Protein AF-A0A5Q4G5C0-F1 (afdb_monomer_lite)

Structure (mmCIF, N/CA/C/O backbone):
data_AF-A0A5Q4G5C0-F1
#
_entry.id   AF-A0A5Q4G5C0-F1
#
loop_
_atom_site.group_PDB
_atom_site.id
_atom_site.type_symbol
_atom_site.label_atom_id
_atom_site.label_alt_id
_atom_site.label_comp_id
_atom_site.label_asym_id
_atom_site.label_entity_id
_atom_site.label_seq_id
_atom_site.pdbx_PDB_ins_code
_atom_site.Cartn_x
_atom_site.Cartn_y
_atom_site.Cartn_z
_atom_site.occupancy
_atom_site.B_iso_or_equiv
_atom_site.auth_seq_id
_atom_site.auth_comp_id
_atom_site.auth_asym_id
_atom_site.auth_atom_id
_atom_site.pdbx_PDB_model_num
ATOM 1 N N . MET A 1 1 ? 95.671 -9.418 -46.586 1.00 40.66 1 MET A N 1
ATOM 2 C CA . MET A 1 1 ? 95.033 -8.588 -45.544 1.00 40.66 1 MET A CA 1
ATOM 3 C C . MET A 1 1 ? 93.671 -8.167 -46.072 1.00 40.66 1 MET A C 1
ATOM 5 O O . MET A 1 1 ? 93.611 -7.386 -47.007 1.00 40.66 1 MET A O 1
ATOM 9 N N . THR A 1 2 ? 92.660 -9.001 -45.810 1.00 36.09 2 THR A N 1
ATOM 10 C CA . THR A 1 2 ? 91.589 -8.744 -44.815 1.00 36.09 2 THR A CA 1
ATOM 11 C C . THR A 1 2 ? 90.728 -7.546 -45.226 1.00 36.09 2 THR A C 1
ATOM 13 O O . THR A 1 2 ? 91.140 -6.408 -45.058 1.00 36.09 2 THR A O 1
ATOM 16 N N . THR A 1 3 ? 89.674 -7.788 -46.019 1.00 38.28 3 THR A N 1
ATOM 17 C CA . THR A 1 3 ? 88.279 -8.081 -45.588 1.00 38.28 3 THR A CA 1
ATOM 18 C C . THR A 1 3 ? 87.533 -6.824 -45.144 1.00 38.28 3 THR A C 1
ATOM 20 O O . THR A 1 3 ? 87.987 -6.132 -44.244 1.00 38.28 3 THR A O 1
ATOM 23 N N . HIS A 1 4 ? 86.422 -6.489 -45.807 1.00 35.09 4 HIS A N 1
ATOM 24 C CA . HIS A 1 4 ? 85.035 -6.502 -45.283 1.00 35.09 4 HIS A CA 1
ATOM 25 C C . HIS A 1 4 ? 84.446 -5.095 -45.552 1.00 35.09 4 HIS A C 1
ATOM 27 O O . HIS A 1 4 ? 85.211 -4.145 -45.620 1.00 35.09 4 HIS A O 1
ATOM 33 N N . THR A 1 5 ? 83.159 -4.797 -45.726 1.00 36.56 5 THR A N 1
ATOM 34 C CA . THR A 1 5 ? 81.889 -5.522 -45.871 1.00 36.56 5 THR A CA 1
ATOM 35 C C . THR A 1 5 ? 80.842 -4.462 -46.258 1.00 36.56 5 THR A C 1
ATOM 37 O O . THR A 1 5 ? 81.020 -3.277 -45.986 1.00 36.56 5 THR A O 1
ATOM 40 N N . ARG A 1 6 ? 79.759 -4.899 -46.912 1.00 45.22 6 ARG A N 1
ATOM 41 C CA . ARG A 1 6 ? 78.506 -4.159 -47.163 1.00 45.22 6 ARG A CA 1
ATOM 42 C C . ARG A 1 6 ? 78.005 -3.362 -45.945 1.00 45.22 6 ARG A C 1
ATOM 44 O O . ARG A 1 6 ? 78.140 -3.847 -44.831 1.00 45.22 6 ARG A O 1
ATOM 51 N N . ALA A 1 7 ? 77.197 -2.326 -46.182 1.00 43.34 7 ALA A N 1
ATOM 52 C CA . ALA A 1 7 ? 75.817 -2.304 -45.671 1.00 43.34 7 ALA A CA 1
ATOM 53 C C . ALA A 1 7 ? 74.962 -1.204 -46.341 1.00 43.34 7 ALA A C 1
ATOM 55 O O . ALA A 1 7 ? 75.502 -0.179 -46.756 1.00 43.34 7 ALA A O 1
ATOM 56 N N . PRO A 1 8 ? 73.645 -1.437 -46.490 1.00 46.50 8 PRO A N 1
ATOM 57 C CA . PRO A 1 8 ? 72.734 -0.635 -47.299 1.00 46.50 8 PRO A CA 1
ATOM 58 C C . PRO A 1 8 ? 72.141 0.554 -46.529 1.00 46.50 8 PRO A C 1
ATOM 60 O O . PRO A 1 8 ? 72.081 0.565 -45.302 1.00 46.50 8 PRO A O 1
ATOM 63 N N . ARG A 1 9 ? 71.656 1.549 -47.280 1.00 44.53 9 ARG A N 1
AT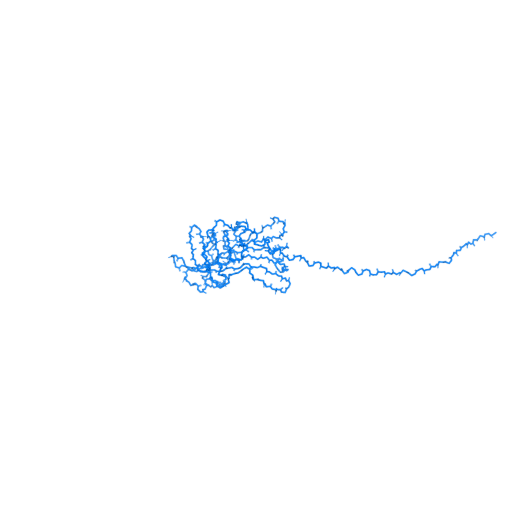OM 64 C CA . ARG A 1 9 ? 70.885 2.687 -46.765 1.00 44.53 9 ARG A CA 1
ATOM 65 C C . ARG A 1 9 ? 69.501 2.219 -46.311 1.00 44.53 9 ARG A C 1
ATOM 67 O O . ARG A 1 9 ? 68.663 1.873 -47.139 1.00 44.53 9 ARG A O 1
ATOM 74 N N . THR A 1 10 ? 69.274 2.231 -45.003 1.00 43.91 10 THR A N 1
ATOM 75 C CA . THR A 1 10 ? 67.962 2.048 -44.379 1.00 43.91 10 THR A CA 1
ATOM 76 C C . THR A 1 10 ? 67.077 3.256 -44.691 1.00 43.91 10 THR A C 1
ATOM 78 O O . THR A 1 10 ? 67.402 4.382 -44.319 1.00 43.91 10 THR A O 1
ATOM 81 N N . ILE A 1 11 ? 65.962 3.026 -45.385 1.00 47.84 11 ILE A N 1
ATOM 82 C CA . ILE A 1 11 ? 64.861 3.984 -45.513 1.00 47.84 11 ILE A CA 1
ATOM 83 C C . ILE A 1 11 ? 64.067 3.903 -44.208 1.00 47.84 11 ILE A C 1
ATOM 85 O O . ILE A 1 11 ? 63.503 2.858 -43.889 1.00 47.84 11 ILE A O 1
ATOM 89 N N . VAL A 1 12 ? 64.055 4.988 -43.437 1.00 43.47 12 VAL A N 1
ATOM 90 C CA . VAL A 1 12 ? 63.201 5.117 -42.253 1.00 43.47 12 VAL A CA 1
ATOM 91 C C . VAL A 1 12 ? 61.819 5.543 -42.742 1.00 43.47 12 VAL A C 1
ATOM 93 O O . VAL A 1 12 ? 61.630 6.679 -43.171 1.00 43.47 12 VAL A O 1
ATOM 96 N N . ALA A 1 13 ? 60.870 4.609 -42.737 1.00 45.31 13 ALA A N 1
ATOM 97 C CA . ALA A 1 13 ? 59.460 4.915 -42.932 1.00 45.31 13 ALA A CA 1
ATOM 98 C C . ALA A 1 13 ? 58.905 5.620 -41.677 1.00 45.31 13 ALA A C 1
ATOM 100 O O . ALA A 1 13 ? 59.263 5.230 -40.561 1.00 45.31 13 ALA A O 1
ATOM 101 N N . PRO A 1 14 ? 58.034 6.634 -41.816 1.00 44.72 14 PRO A N 1
ATOM 102 C CA . PRO A 1 14 ? 57.373 7.235 -40.670 1.00 44.72 14 PRO A CA 1
ATOM 103 C C . PRO A 1 14 ? 56.299 6.275 -40.143 1.00 44.72 14 PRO A C 1
ATOM 105 O O . PRO A 1 14 ? 55.364 5.913 -40.856 1.00 44.72 14 PRO A O 1
ATOM 108 N N . PHE A 1 15 ? 56.432 5.865 -38.882 1.00 40.81 15 PHE A N 1
ATOM 109 C CA . PHE A 1 15 ? 55.353 5.216 -38.143 1.00 40.81 15 PHE A CA 1
ATOM 110 C C . PHE A 1 15 ? 54.236 6.240 -37.916 1.00 40.81 15 PHE A C 1
ATOM 112 O O . PHE A 1 15 ? 54.347 7.122 -37.066 1.00 40.81 15 PHE A O 1
ATOM 119 N N . ALA A 1 16 ? 53.156 6.128 -38.687 1.00 42.41 16 ALA A N 1
ATOM 120 C CA . ALA A 1 16 ? 51.889 6.756 -38.352 1.00 42.41 16 ALA A CA 1
ATOM 121 C C . ALA A 1 16 ? 51.291 6.003 -37.155 1.00 42.41 16 ALA A C 1
ATOM 123 O O . ALA A 1 16 ? 50.781 4.892 -37.295 1.00 42.41 16 ALA A O 1
ATOM 124 N N . VAL A 1 17 ? 51.388 6.590 -35.963 1.00 42.31 17 VAL A N 1
ATOM 125 C CA . VAL A 1 17 ? 50.644 6.129 -34.788 1.00 42.31 17 VAL A CA 1
ATOM 126 C C . VAL A 1 17 ? 49.201 6.588 -34.973 1.00 42.31 17 VAL A C 1
ATOM 128 O O . VAL A 1 17 ? 48.859 7.736 -34.699 1.00 42.31 17 VAL A O 1
ATOM 131 N N . ALA A 1 18 ? 48.357 5.703 -35.498 1.00 44.53 18 ALA A N 1
ATOM 132 C CA . ALA A 1 18 ? 46.916 5.892 -35.472 1.00 44.53 18 ALA A CA 1
ATOM 133 C C . ALA A 1 18 ? 46.444 5.703 -34.024 1.00 44.53 18 ALA A C 1
ATOM 135 O O . ALA A 1 18 ? 46.299 4.580 -33.544 1.00 44.53 18 ALA A O 1
ATOM 136 N N . ALA A 1 19 ? 46.246 6.810 -33.311 1.00 46.00 19 ALA A N 1
ATOM 137 C CA . ALA A 1 19 ? 45.528 6.807 -32.048 1.00 46.00 19 ALA A CA 1
ATOM 138 C C . ALA A 1 19 ? 44.057 6.485 -32.347 1.00 46.00 19 ALA A C 1
ATOM 140 O O . ALA A 1 19 ? 43.278 7.360 -32.722 1.00 46.00 19 ALA A O 1
ATOM 141 N N . ALA A 1 20 ? 43.691 5.209 -32.236 1.00 44.97 20 ALA A N 1
ATOM 142 C CA . ALA A 1 20 ? 42.300 4.795 -32.207 1.00 44.97 20 ALA A CA 1
ATOM 143 C C . ALA A 1 20 ? 41.683 5.329 -30.907 1.00 44.97 20 ALA A C 1
ATOM 145 O O . ALA A 1 20 ? 41.820 4.730 -29.842 1.00 44.97 20 ALA A O 1
ATOM 146 N N . LEU A 1 21 ? 41.036 6.492 -30.994 1.00 42.59 21 LEU A N 1
ATOM 147 C CA . LEU A 1 21 ? 40.038 6.918 -30.023 1.00 42.59 21 LEU A CA 1
ATOM 148 C C . LEU A 1 21 ? 38.906 5.889 -30.081 1.00 42.59 21 LEU A C 1
ATOM 150 O O . LEU A 1 21 ? 37.993 5.994 -30.897 1.00 42.59 21 LEU A O 1
ATOM 154 N N . LEU A 1 22 ? 38.997 4.864 -29.234 1.00 40.66 22 LEU A N 1
ATOM 155 C CA . LEU A 1 22 ? 37.842 4.086 -28.813 1.00 40.66 22 LEU A CA 1
ATOM 156 C C . LEU A 1 22 ? 36.937 5.060 -28.058 1.00 40.66 22 LEU A C 1
ATOM 158 O O . LEU A 1 22 ? 37.049 5.230 -26.846 1.00 40.66 22 LEU A O 1
ATOM 162 N N . LEU A 1 23 ? 36.072 5.751 -28.800 1.00 41.28 23 LEU A N 1
ATOM 163 C CA . LEU A 1 23 ? 34.838 6.285 -28.252 1.00 41.28 23 LEU A CA 1
ATOM 164 C C . LEU A 1 23 ? 34.063 5.062 -27.773 1.00 41.28 23 LEU A C 1
ATOM 166 O O . LEU A 1 23 ? 33.375 4.406 -28.552 1.00 41.28 23 LEU A O 1
ATOM 170 N N . GLY A 1 24 ? 34.272 4.701 -26.507 1.00 35.62 24 GLY A N 1
ATOM 171 C CA . GLY A 1 24 ? 33.387 3.800 -25.802 1.00 35.62 24 GLY A CA 1
ATOM 172 C C . GLY A 1 24 ? 32.014 4.438 -25.863 1.00 35.62 24 GLY A C 1
ATOM 173 O O . GLY A 1 24 ? 31.738 5.395 -25.144 1.00 35.62 24 GLY A O 1
ATOM 174 N N . VAL A 1 25 ? 31.186 3.956 -26.784 1.00 38.56 25 VAL A N 1
ATOM 175 C CA . VAL A 1 25 ? 29.750 4.142 -26.689 1.00 38.56 25 VAL A CA 1
ATOM 176 C C . VAL A 1 25 ? 29.395 3.414 -25.405 1.00 38.56 25 VAL A C 1
ATOM 178 O O . VAL A 1 25 ? 29.355 2.186 -25.376 1.00 38.56 25 VAL A O 1
ATOM 181 N N . VAL A 1 26 ? 29.260 4.165 -24.314 1.00 38.97 26 VAL A N 1
ATOM 182 C CA . VAL A 1 26 ? 28.519 3.688 -23.155 1.00 38.97 26 VAL A CA 1
ATOM 183 C C . VAL A 1 26 ? 27.121 3.489 -23.713 1.00 38.97 26 VAL A C 1
ATOM 185 O O . VAL A 1 26 ? 26.400 4.458 -23.943 1.00 38.97 26 VAL A O 1
ATOM 188 N N . ALA A 1 27 ? 26.805 2.257 -24.110 1.00 40.12 27 ALA A N 1
ATOM 189 C CA . ALA A 1 27 ? 25.438 1.908 -24.422 1.00 40.12 27 ALA A CA 1
ATOM 190 C C . ALA A 1 27 ? 24.672 2.202 -23.135 1.00 40.12 27 ALA A C 1
ATOM 192 O O . ALA A 1 27 ? 24.985 1.614 -22.101 1.00 40.12 27 ALA A O 1
ATOM 193 N N . ALA A 1 28 ? 23.772 3.185 -23.179 1.00 47.44 28 ALA A N 1
ATOM 194 C CA . ALA A 1 28 ? 22.788 3.330 -22.125 1.00 47.44 28 ALA A CA 1
ATOM 195 C C . ALA A 1 28 ? 22.128 1.956 -21.990 1.00 47.44 28 ALA A C 1
ATOM 197 O O . ALA A 1 28 ? 21.676 1.397 -22.997 1.00 47.44 28 ALA A O 1
ATOM 198 N N . GLU A 1 29 ? 22.198 1.370 -20.797 1.00 53.03 29 GLU A N 1
ATOM 199 C CA . GLU A 1 29 ? 21.493 0.124 -20.530 1.00 53.03 29 GLU A CA 1
ATOM 200 C C . GLU A 1 29 ? 20.021 0.354 -20.898 1.00 53.03 29 GLU A C 1
ATOM 202 O O . GLU A 1 29 ? 19.492 1.441 -20.636 1.00 53.03 29 GLU A O 1
ATOM 207 N N . PRO A 1 30 ? 19.386 -0.581 -21.626 1.00 53.91 30 PRO A N 1
ATOM 208 C CA . PRO A 1 30 ? 18.013 -0.389 -22.055 1.00 53.91 30 PRO A CA 1
ATOM 209 C C . PRO A 1 30 ? 17.147 -0.153 -20.819 1.00 53.91 30 PRO A C 1
ATOM 211 O O . PRO A 1 30 ? 17.260 -0.890 -19.840 1.00 53.91 30 PRO A O 1
ATOM 214 N N . HIS A 1 31 ? 16.306 0.883 -20.871 1.00 57.38 31 HIS A N 1
ATOM 215 C CA . HIS A 1 31 ? 15.340 1.140 -19.811 1.00 57.38 31 HIS A CA 1
ATOM 216 C C . HIS A 1 31 ? 14.542 -0.140 -19.516 1.00 57.38 31 HIS A C 1
ATOM 218 O O . HIS A 1 31 ? 14.224 -0.876 -20.460 1.00 57.38 31 HIS A O 1
ATOM 224 N N . PRO A 1 32 ? 14.226 -0.413 -18.239 1.00 59.19 32 PRO A N 1
ATOM 225 C CA . PRO A 1 32 ? 13.431 -1.575 -17.871 1.00 59.19 32 PRO A CA 1
ATOM 226 C C . PRO A 1 32 ? 12.121 -1.606 -18.668 1.00 59.19 32 PRO A C 1
ATOM 228 O O . PRO A 1 32 ? 11.479 -0.576 -18.883 1.00 59.19 32 PRO A O 1
ATOM 231 N N . ASP A 1 33 ? 11.751 -2.790 -19.157 1.00 60.94 33 ASP A N 1
ATOM 232 C CA . ASP A 1 33 ? 10.570 -2.951 -20.000 1.00 60.94 33 ASP A CA 1
ATOM 233 C C . ASP A 1 33 ? 9.298 -2.714 -19.178 1.00 60.94 33 ASP A C 1
ATOM 235 O O . ASP A 1 33 ? 8.890 -3.536 -18.356 1.00 60.94 33 ASP A O 1
ATOM 239 N N . ARG A 1 34 ? 8.637 -1.584 -19.433 1.00 62.59 34 ARG A N 1
ATOM 240 C CA . ARG A 1 34 ? 7.360 -1.225 -18.812 1.00 62.59 34 ARG A CA 1
ATOM 241 C C . ARG A 1 34 ? 6.279 -2.288 -19.030 1.00 62.59 34 ARG A C 1
ATOM 243 O O . ARG A 1 34 ? 5.400 -2.425 -18.188 1.00 62.59 34 ARG A O 1
ATOM 250 N N . ALA A 1 35 ? 6.330 -3.070 -20.110 1.00 63.50 35 ALA A N 1
ATOM 251 C CA . ALA A 1 35 ? 5.398 -4.181 -20.295 1.00 63.50 35 ALA A CA 1
ATOM 252 C C . ALA A 1 35 ? 5.637 -5.301 -19.270 1.00 63.50 35 ALA A C 1
ATOM 254 O O . ALA A 1 35 ? 4.674 -5.865 -18.758 1.00 63.50 35 ALA A O 1
ATOM 255 N N . ALA A 1 36 ? 6.895 -5.575 -18.911 1.00 65.50 36 ALA A N 1
ATOM 256 C CA . ALA A 1 36 ? 7.233 -6.554 -17.882 1.00 65.50 36 ALA A CA 1
ATOM 257 C C . ALA A 1 36 ? 6.697 -6.130 -16.503 1.00 65.50 36 ALA A C 1
ATOM 259 O O . ALA A 1 36 ? 6.161 -6.970 -15.780 1.00 65.50 36 ALA A O 1
ATOM 260 N N . PHE A 1 37 ? 6.719 -4.825 -16.195 1.00 69.12 37 PHE A N 1
ATOM 261 C CA . PHE A 1 37 ? 6.183 -4.254 -14.951 1.00 69.12 37 PHE A CA 1
ATOM 262 C C . PHE A 1 37 ? 4.707 -4.597 -14.693 1.00 69.12 37 PHE A C 1
ATOM 264 O O . PHE A 1 37 ? 4.327 -4.834 -13.546 1.00 69.12 37 PHE A O 1
ATOM 271 N N . PHE A 1 38 ? 3.886 -4.637 -15.748 1.00 69.94 38 PHE A N 1
ATOM 272 C CA . PHE A 1 38 ? 2.443 -4.890 -15.654 1.00 69.94 38 PHE A CA 1
ATOM 273 C C . PHE A 1 38 ? 2.013 -6.293 -16.107 1.00 69.94 38 PHE A C 1
ATOM 275 O O . PHE A 1 38 ? 0.821 -6.579 -16.191 1.00 69.94 38 PHE A O 1
ATOM 282 N N . SER A 1 39 ? 2.967 -7.168 -16.430 1.00 67.56 39 SER A N 1
ATOM 283 C CA . SER A 1 39 ? 2.683 -8.472 -17.049 1.00 67.56 39 SER A CA 1
ATOM 284 C C . SER A 1 39 ? 2.214 -9.556 -16.071 1.00 67.56 39 SER A C 1
ATOM 286 O O . SER A 1 39 ? 1.882 -10.671 -16.482 1.00 67.56 39 SER A O 1
ATOM 288 N N . GLU A 1 40 ? 2.186 -9.263 -14.771 1.00 75.25 40 GLU A N 1
ATOM 289 C CA . GLU A 1 40 ? 1.884 -10.250 -13.740 1.00 75.25 40 GLU A CA 1
ATOM 290 C C . GLU A 1 40 ? 0.377 -10.296 -13.425 1.00 75.25 40 GLU A C 1
ATOM 292 O O . GLU A 1 40 ? -0.229 -9.265 -13.117 1.00 75.25 40 GLU A O 1
ATOM 297 N N . PRO A 1 41 ? -0.260 -11.485 -13.432 1.00 88.19 41 PRO A N 1
ATOM 298 C CA . PRO A 1 41 ? -1.658 -11.602 -13.043 1.00 88.19 41 PRO A CA 1
ATOM 299 C C . PRO A 1 41 ? -1.824 -11.238 -11.566 1.00 88.19 41 PRO A C 1
ATOM 301 O O . PRO A 1 41 ? -1.077 -11.732 -10.716 1.00 88.19 41 PRO A O 1
ATOM 304 N N . LEU A 1 42 ? -2.834 -10.418 -11.260 1.00 94.69 42 LEU A N 1
ATOM 305 C CA . LEU A 1 42 ? -3.186 -10.049 -9.886 1.00 94.69 42 LEU A CA 1
ATOM 306 C C . LEU A 1 42 ? -3.337 -11.292 -8.992 1.00 94.69 42 LEU A C 1
ATOM 308 O O . LEU A 1 42 ? -3.676 -12.382 -9.461 1.00 94.69 42 LEU A O 1
ATOM 312 N N . HIS A 1 43 ? -3.084 -11.123 -7.694 1.00 95.75 43 HIS A N 1
ATOM 313 C CA . HIS A 1 43 ? -3.396 -12.149 -6.701 1.00 95.75 43 HIS A CA 1
ATOM 314 C C . HIS A 1 43 ? -4.891 -12.501 -6.748 1.00 95.75 43 HIS A C 1
ATOM 316 O O . HIS A 1 43 ? -5.714 -11.682 -7.160 1.00 95.75 43 HIS A O 1
ATOM 322 N N . ASP A 1 44 ? -5.242 -13.706 -6.290 1.00 95.50 44 ASP A N 1
ATOM 323 C CA . ASP A 1 44 ? -6.637 -14.145 -6.152 1.00 95.50 44 ASP A CA 1
ATOM 324 C C . ASP A 1 44 ? -7.300 -13.438 -4.953 1.00 95.50 44 ASP A C 1
ATOM 326 O O . ASP A 1 44 ? -7.468 -13.990 -3.864 1.00 95.50 44 ASP A O 1
ATOM 330 N N . ILE A 1 45 ? -7.551 -12.141 -5.123 1.00 95.75 45 ILE A N 1
ATOM 331 C CA . ILE A 1 45 ? -8.143 -11.227 -4.147 1.00 95.75 45 ILE A CA 1
ATOM 332 C C . ILE A 1 45 ? -9.261 -10.472 -4.863 1.00 95.75 45 ILE A C 1
ATOM 334 O O . ILE A 1 45 ? -9.087 -9.991 -5.984 1.00 95.75 45 ILE A O 1
ATOM 338 N N . GLU A 1 46 ? -10.414 -10.345 -4.209 1.00 96.38 46 GLU A N 1
ATOM 339 C CA . GLU A 1 46 ? -11.531 -9.567 -4.739 1.00 96.38 46 GLU A CA 1
ATOM 340 C C . GLU A 1 46 ? -11.139 -8.094 -4.910 1.00 96.38 46 GLU A C 1
ATOM 342 O O . GLU A 1 46 ? -10.811 -7.401 -3.940 1.00 96.38 46 GLU A O 1
ATOM 347 N N . ILE A 1 47 ? -11.190 -7.621 -6.157 1.00 97.31 47 ILE A N 1
ATOM 348 C CA . ILE A 1 47 ? -10.869 -6.239 -6.506 1.00 97.31 47 ILE A CA 1
ATOM 349 C C . ILE A 1 47 ? -12.081 -5.345 -6.216 1.00 97.31 47 ILE A C 1
ATOM 351 O O . ILE A 1 47 ? -13.167 -5.628 -6.724 1.00 97.31 47 ILE A O 1
ATOM 355 N N . PRO A 1 48 ? -11.912 -4.256 -5.450 1.00 97.50 48 PRO A N 1
ATOM 356 C CA . PRO A 1 48 ? -13.004 -3.347 -5.128 1.00 97.50 48 PRO A CA 1
ATOM 357 C C . PRO A 1 48 ? -13.385 -2.441 -6.314 1.00 97.50 48 PRO A C 1
ATOM 359 O O . PRO A 1 48 ? -12.706 -2.380 -7.346 1.00 97.50 48 PRO A O 1
ATOM 362 N N . ASP A 1 49 ? -14.472 -1.686 -6.140 1.00 97.44 49 ASP A N 1
ATOM 363 C CA . ASP A 1 49 ? -14.872 -0.628 -7.072 1.00 97.44 49 ASP A CA 1
ATOM 364 C C . ASP A 1 49 ? -13.785 0.451 -7.227 1.00 97.44 49 ASP A C 1
ATOM 366 O O . ASP A 1 49 ? -12.955 0.666 -6.341 1.00 97.44 49 ASP A O 1
ATOM 370 N N . ALA A 1 50 ? -13.814 1.171 -8.351 1.00 97.00 50 ALA A N 1
ATOM 371 C CA . ALA A 1 50 ? -12.869 2.252 -8.619 1.00 97.00 50 ALA A CA 1
ATOM 372 C C . ALA A 1 50 ? -12.899 3.331 -7.521 1.00 97.00 50 ALA A C 1
ATOM 374 O O . ALA A 1 50 ? -13.963 3.753 -7.066 1.00 97.00 50 ALA A O 1
ATOM 375 N N . GLY A 1 51 ? -11.716 3.793 -7.116 1.00 96.69 51 GLY A N 1
ATOM 376 C CA . GLY A 1 51 ? -11.526 4.729 -6.007 1.00 96.69 51 GLY A CA 1
ATOM 377 C C . GLY A 1 51 ? -11.476 4.074 -4.623 1.00 96.69 51 GLY A C 1
ATOM 378 O O . GLY A 1 51 ? -11.319 4.788 -3.632 1.00 96.69 51 GLY A O 1
ATOM 379 N N . ARG A 1 52 ? -11.589 2.743 -4.530 1.00 97.75 52 ARG A N 1
ATOM 380 C CA . ARG A 1 52 ? -11.649 2.015 -3.256 1.00 97.75 52 ARG A CA 1
ATOM 381 C C . ARG A 1 52 ? -10.501 1.023 -3.091 1.00 97.75 52 ARG A C 1
ATOM 383 O O . ARG A 1 52 ? -9.809 0.644 -4.038 1.00 97.75 52 ARG A O 1
ATOM 390 N N . PHE A 1 53 ? -10.306 0.611 -1.846 1.00 98.25 53 PHE A N 1
ATOM 391 C CA . PHE A 1 53 ? -9.444 -0.503 -1.477 1.00 98.25 53 PHE A CA 1
ATOM 392 C C . PHE A 1 53 ? -10.222 -1.519 -0.635 1.00 98.25 53 PHE A C 1
ATOM 394 O O . PHE A 1 53 ? -11.196 -1.169 0.038 1.00 98.25 53 PHE A O 1
ATOM 401 N N . GLY A 1 54 ? -9.752 -2.762 -0.654 1.00 98.06 54 GLY A N 1
ATOM 402 C CA . GLY A 1 54 ? -10.102 -3.796 0.311 1.00 98.06 54 GLY A CA 1
ATOM 403 C C . GLY A 1 54 ? -8.818 -4.382 0.885 1.00 98.06 54 GLY A C 1
ATOM 404 O O . GLY A 1 54 ? -7.894 -4.681 0.130 1.00 98.06 54 GLY A O 1
ATOM 405 N N . ILE A 1 55 ? -8.739 -4.518 2.203 1.00 97.88 55 ILE A N 1
ATOM 406 C CA . ILE A 1 55 ? -7.603 -5.134 2.886 1.00 97.88 55 ILE A CA 1
ATOM 407 C C . ILE A 1 55 ? -8.109 -6.154 3.898 1.00 97.88 55 ILE A C 1
ATOM 409 O O . ILE A 1 55 ? -8.991 -5.859 4.694 1.00 97.88 55 ILE A O 1
ATOM 413 N N . GLU A 1 56 ? -7.571 -7.360 3.851 1.00 97.12 56 GLU A N 1
ATOM 414 C CA . GLU A 1 56 ? -7.740 -8.365 4.891 1.00 97.12 56 GLU A CA 1
ATOM 415 C C . GLU A 1 56 ? -6.512 -8.325 5.794 1.00 97.12 56 GLU A C 1
ATOM 417 O O . GLU A 1 56 ? -5.396 -8.349 5.276 1.00 97.12 56 GLU A O 1
ATOM 422 N N . ILE A 1 57 ? -6.707 -8.251 7.108 1.00 93.81 57 ILE A N 1
ATOM 423 C CA . ILE A 1 57 ? -5.647 -8.362 8.115 1.00 93.81 57 ILE A CA 1
ATOM 424 C C . ILE A 1 57 ? -6.056 -9.468 9.081 1.00 93.81 57 ILE A C 1
ATOM 426 O O . ILE A 1 57 ? -7.141 -9.399 9.653 1.00 93.81 57 ILE A O 1
ATOM 430 N N . GLU A 1 58 ? -5.218 -10.495 9.242 1.00 90.81 58 GLU A N 1
ATOM 431 C CA . GLU A 1 58 ? -5.484 -11.629 10.151 1.00 90.81 58 GLU A CA 1
ATOM 432 C C . GLU A 1 58 ? -6.883 -12.270 9.964 1.00 90.81 58 GLU A C 1
ATOM 434 O O . GLU A 1 58 ? -7.517 -12.739 10.910 1.00 90.81 58 GLU A O 1
ATOM 439 N N . GLY A 1 59 ? -7.385 -12.293 8.723 1.00 90.56 59 GLY A N 1
ATOM 440 C CA . GLY A 1 59 ? -8.694 -12.852 8.365 1.00 90.56 59 GLY A CA 1
ATOM 441 C C . GLY A 1 59 ? -9.884 -11.893 8.499 1.00 90.56 59 GLY A C 1
ATOM 442 O O . GLY A 1 59 ? -11.003 -12.270 8.146 1.00 90.56 59 GLY A O 1
ATOM 443 N N . GLU A 1 60 ? -9.678 -10.662 8.970 1.00 94.38 60 GLU A N 1
ATOM 444 C CA . GLU A 1 60 ? -10.715 -9.630 9.034 1.00 94.38 60 GLU A CA 1
ATOM 445 C C . GLU A 1 60 ? -10.609 -8.668 7.849 1.00 94.38 60 GLU A C 1
ATOM 447 O O . GLU A 1 60 ? -9.537 -8.137 7.558 1.00 94.38 60 GLU A O 1
ATOM 452 N N . ARG A 1 61 ? -11.728 -8.443 7.148 1.00 95.69 61 ARG A N 1
ATOM 453 C CA . ARG A 1 61 ? -11.779 -7.593 5.953 1.00 95.69 61 ARG A CA 1
ATOM 454 C C . ARG A 1 61 ? -12.219 -6.174 6.292 1.00 95.69 61 ARG A C 1
ATOM 456 O O . ARG A 1 61 ? -13.318 -5.956 6.794 1.00 95.69 61 ARG A O 1
ATOM 463 N N . TYR A 1 62 ? -11.417 -5.218 5.848 1.00 96.75 62 TYR A N 1
ATOM 464 C CA . TYR A 1 62 ? -11.679 -3.790 5.900 1.00 96.75 62 TYR A CA 1
ATOM 465 C C . TYR A 1 62 ? -11.749 -3.202 4.496 1.00 96.75 62 TYR A C 1
ATOM 467 O O . TYR A 1 62 ? -11.077 -3.650 3.566 1.00 96.75 62 TYR A O 1
ATOM 475 N N . GLU A 1 63 ? -12.543 -2.149 4.345 1.00 96.75 63 GLU A N 1
ATOM 476 C CA . GLU A 1 63 ? -12.665 -1.420 3.090 1.00 96.75 63 GLU A CA 1
ATOM 477 C C . GLU A 1 63 ? -12.653 0.081 3.339 1.00 96.75 63 GLU A C 1
ATOM 479 O O . GLU A 1 63 ? -13.088 0.572 4.383 1.00 96.75 63 GLU A O 1
ATOM 484 N N . GLY A 1 64 ? -12.212 0.833 2.338 1.00 95.38 64 GLY A N 1
ATOM 485 C CA . GLY A 1 64 ? -12.217 2.283 2.416 1.00 95.38 64 GLY A CA 1
ATOM 486 C C . GLY A 1 64 ? -11.958 2.944 1.077 1.00 95.38 64 GLY A C 1
ATOM 487 O O . GLY A 1 64 ? -11.873 2.293 0.034 1.00 95.38 64 GLY A O 1
ATOM 488 N N . ASP A 1 65 ? -11.851 4.264 1.128 1.00 95.94 65 ASP A N 1
ATOM 489 C CA . ASP A 1 65 ? -11.498 5.075 -0.025 1.00 95.94 65 ASP A CA 1
ATOM 490 C C . ASP A 1 65 ? -9.982 5.178 -0.137 1.00 95.94 65 ASP A C 1
ATOM 492 O O . ASP A 1 65 ? -9.270 5.406 0.848 1.00 95.94 65 ASP A O 1
ATOM 496 N N . VAL A 1 66 ? -9.488 5.078 -1.362 1.00 93.50 66 VAL A N 1
ATOM 497 C CA . VAL A 1 66 ? -8.113 5.452 -1.668 1.00 93.50 66 VAL A CA 1
ATOM 498 C C . VAL A 1 66 ? -7.987 6.969 -1.532 1.00 93.50 66 VAL A C 1
ATOM 500 O O . VAL A 1 66 ? -8.849 7.721 -1.993 1.00 93.50 66 VAL A O 1
ATOM 503 N N . ARG A 1 67 ? -6.908 7.450 -0.909 1.00 85.81 67 ARG A N 1
ATOM 504 C CA . ARG A 1 67 ? -6.677 8.885 -0.697 1.00 85.81 67 ARG A CA 1
ATOM 505 C C . ARG A 1 67 ? -5.319 9.345 -1.200 1.00 85.81 67 ARG A C 1
ATOM 507 O O . ARG A 1 67 ? -4.296 8.702 -0.995 1.00 85.81 67 ARG A O 1
ATOM 514 N N . GLY A 1 68 ? -5.300 10.544 -1.781 1.00 82.88 68 GLY A N 1
ATOM 515 C CA . GLY A 1 68 ? -4.075 11.175 -2.259 1.00 82.88 68 GLY A CA 1
ATOM 516 C C . GLY A 1 68 ? -3.571 10.539 -3.552 1.00 82.88 68 GLY A C 1
ATOM 517 O O . GLY A 1 68 ? -4.192 10.707 -4.594 1.00 82.88 68 GLY A O 1
ATOM 518 N N . ILE A 1 69 ? -2.419 9.871 -3.486 1.00 82.50 69 ILE A N 1
ATOM 519 C CA . ILE A 1 69 ? -1.744 9.289 -4.651 1.00 82.50 69 ILE A CA 1
ATOM 520 C C . ILE A 1 69 ? -2.316 7.894 -4.928 1.00 82.50 69 ILE A C 1
ATOM 522 O O . ILE A 1 69 ? -2.339 7.062 -4.022 1.00 82.50 69 ILE A O 1
ATOM 526 N N . CYS A 1 70 ? -2.745 7.653 -6.170 1.00 89.50 70 CYS A N 1
ATOM 527 C CA . CYS A 1 70 ? -3.080 6.332 -6.702 1.00 89.50 70 CYS A CA 1
ATOM 528 C C . CYS A 1 70 ? -2.860 6.303 -8.216 1.00 89.50 70 CYS A C 1
ATOM 530 O O . CYS A 1 70 ? -3.733 6.736 -8.967 1.00 89.50 70 CYS A O 1
ATOM 532 N N . SER A 1 71 ? -1.688 5.861 -8.668 1.00 83.81 71 SER A N 1
ATOM 533 C CA . SER A 1 71 ? -1.381 5.741 -10.100 1.00 83.81 71 SER A CA 1
ATOM 534 C C . SER A 1 71 ? -0.113 4.921 -10.347 1.00 83.81 71 SER A C 1
ATOM 536 O O . SER A 1 71 ? 0.748 4.843 -9.471 1.00 83.81 71 SER A O 1
ATOM 538 N N . ALA A 1 72 ? -0.001 4.348 -11.552 1.00 77.31 72 ALA A N 1
ATOM 539 C CA . ALA A 1 72 ? 1.175 3.615 -12.040 1.00 77.31 72 ALA A CA 1
ATOM 540 C C . ALA A 1 72 ? 2.240 4.463 -12.762 1.00 77.31 72 ALA A C 1
ATOM 542 O O . ALA A 1 72 ? 3.275 3.938 -13.165 1.00 77.31 72 ALA A O 1
ATOM 543 N N . ASP A 1 73 ? 2.005 5.766 -12.917 1.00 70.88 73 ASP A N 1
ATOM 544 C CA . ASP A 1 73 ? 2.787 6.625 -13.815 1.00 70.88 73 ASP A CA 1
ATOM 545 C C . ASP A 1 73 ? 3.541 7.721 -13.058 1.00 70.88 73 ASP A C 1
ATOM 547 O O . ASP A 1 73 ? 3.728 8.837 -13.550 1.00 70.88 73 ASP A O 1
ATOM 551 N N . LEU A 1 74 ? 3.994 7.423 -11.839 1.00 63.44 74 LEU A N 1
ATOM 552 C CA . LEU A 1 74 ? 4.903 8.300 -11.095 1.00 63.44 74 LEU A CA 1
ATOM 553 C C . LEU A 1 74 ? 6.33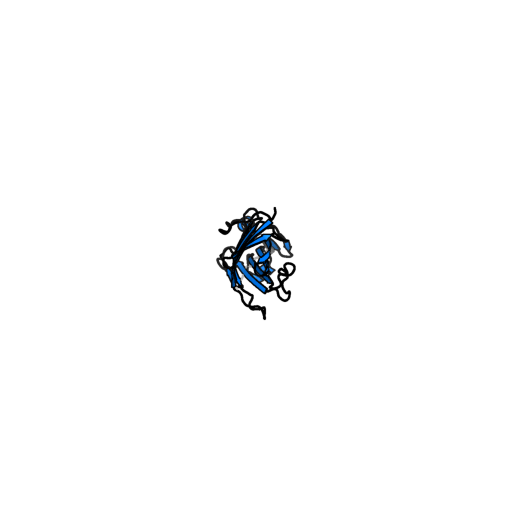2 8.196 -11.644 1.00 63.44 74 LEU A C 1
ATOM 555 O O . LEU A 1 74 ? 7.275 7.904 -10.918 1.00 63.44 74 LEU A O 1
ATOM 559 N N . ALA A 1 75 ? 6.464 8.480 -12.939 1.00 64.62 75 ALA A N 1
ATOM 560 C CA . ALA A 1 75 ? 7.716 8.688 -13.634 1.00 64.62 75 ALA A CA 1
ATOM 561 C C . ALA A 1 75 ? 8.376 9.970 -13.120 1.00 64.62 75 ALA A C 1
ATOM 563 O O . ALA A 1 75 ? 7.999 11.081 -13.504 1.00 64.62 75 ALA A O 1
ATOM 564 N N . SER A 1 76 ? 9.358 9.837 -12.235 1.00 60.75 76 SER A N 1
ATOM 565 C CA . SER A 1 76 ? 10.235 10.951 -11.879 1.00 60.75 76 SER A CA 1
ATOM 566 C C . SER A 1 76 ? 11.544 10.834 -12.650 1.00 60.75 76 SER A C 1
ATOM 568 O O . SER A 1 76 ? 12.271 9.861 -12.468 1.00 60.75 76 SER A O 1
ATOM 570 N N . ASP A 1 77 ? 11.843 11.834 -13.481 1.00 56.19 77 ASP A N 1
ATOM 571 C CA . ASP A 1 77 ? 13.187 12.064 -14.016 1.00 56.19 77 ASP A CA 1
ATOM 572 C C . ASP A 1 77 ? 14.036 12.606 -12.860 1.00 56.19 77 ASP A C 1
ATOM 574 O O . ASP A 1 77 ? 13.937 13.778 -12.477 1.00 56.19 77 ASP A O 1
ATOM 578 N N . VAL A 1 78 ? 14.748 11.707 -12.185 1.00 58.75 78 VAL A N 1
ATOM 579 C CA . VAL A 1 78 ? 15.612 12.048 -11.054 1.00 58.75 78 VAL A CA 1
ATOM 580 C C . VAL A 1 78 ? 17.035 12.112 -11.584 1.00 58.75 78 VAL A C 1
ATOM 582 O O . VAL A 1 78 ? 17.415 11.344 -12.461 1.00 58.75 78 VAL A O 1
ATOM 585 N N . GLU A 1 79 ? 17.850 13.027 -11.063 1.00 52.62 79 GLU A N 1
ATOM 586 C CA . GLU A 1 79 ? 19.238 13.174 -11.505 1.00 52.62 79 GLU A CA 1
ATOM 587 C C . GLU A 1 79 ? 19.994 11.833 -11.370 1.00 52.62 79 GLU A C 1
ATOM 589 O O . GLU A 1 79 ? 20.344 11.407 -10.267 1.00 52.62 79 GLU A O 1
ATOM 594 N N . GLY A 1 80 ? 20.203 11.151 -12.503 1.00 57.47 80 GLY A N 1
ATOM 595 C CA . GLY A 1 80 ? 20.844 9.836 -12.574 1.00 57.47 80 GLY A CA 1
ATOM 596 C C . GLY A 1 80 ? 19.935 8.634 -12.872 1.00 57.47 80 GLY A C 1
ATOM 597 O O . GLY A 1 80 ? 20.435 7.518 -12.731 1.00 57.47 80 GLY A O 1
ATOM 598 N N . GLY A 1 81 ? 18.665 8.817 -13.267 1.00 63.09 81 GLY A N 1
ATOM 599 C CA . GLY A 1 81 ? 17.822 7.721 -13.771 1.00 63.09 81 GLY A CA 1
ATOM 600 C C . GLY A 1 81 ? 16.309 7.990 -13.837 1.00 63.09 81 GLY A C 1
ATOM 601 O O . GLY A 1 81 ? 15.806 9.015 -13.378 1.00 63.09 81 GLY A O 1
ATOM 602 N N . PHE A 1 82 ? 15.580 7.025 -14.390 1.00 63.62 82 PHE A N 1
ATOM 603 C CA . PHE A 1 82 ? 14.130 6.904 -14.401 1.00 63.62 82 PHE A CA 1
ATOM 604 C C . PHE A 1 82 ? 13.626 5.999 -13.260 1.00 63.62 82 PHE A C 1
ATOM 606 O O . PHE A 1 82 ? 14.325 5.121 -12.734 1.00 63.62 82 PHE A O 1
ATOM 613 N N . MET A 1 83 ? 12.374 6.210 -12.864 1.00 73.62 83 MET A N 1
ATOM 614 C CA . MET A 1 83 ? 11.658 5.337 -11.939 1.00 73.62 83 MET A CA 1
ATOM 615 C C . MET A 1 83 ? 10.200 5.248 -12.378 1.00 73.62 83 MET A C 1
ATOM 617 O O . MET A 1 83 ? 9.483 6.236 -12.266 1.00 73.62 83 MET A O 1
ATOM 621 N N . ASP A 1 84 ? 9.771 4.081 -12.854 1.00 76.00 84 ASP A N 1
ATOM 622 C CA . ASP A 1 84 ? 8.354 3.740 -12.975 1.00 76.00 84 ASP A CA 1
ATOM 623 C C . ASP A 1 84 ? 7.847 3.267 -11.613 1.00 76.00 84 ASP A C 1
ATOM 625 O O . ASP A 1 84 ? 8.520 2.505 -10.913 1.00 76.00 84 ASP A O 1
ATOM 629 N N . ALA A 1 85 ? 6.668 3.735 -11.215 1.00 85.50 85 ALA A N 1
ATOM 630 C CA . ALA A 1 85 ? 6.153 3.490 -9.881 1.00 85.50 85 ALA A CA 1
ATOM 631 C C . ALA A 1 85 ? 4.630 3.412 -9.869 1.00 85.50 85 ALA A C 1
ATOM 633 O O . ALA A 1 85 ? 3.941 4.363 -10.241 1.00 85.50 85 ALA A O 1
ATOM 634 N N . PHE A 1 86 ? 4.119 2.307 -9.330 1.00 90.12 86 PHE A N 1
ATOM 635 C CA . PHE A 1 86 ? 2.773 2.250 -8.788 1.00 90.12 86 PHE A CA 1
ATOM 636 C C . PHE A 1 86 ? 2.814 2.631 -7.319 1.00 90.12 86 PHE A C 1
ATOM 638 O O . PHE A 1 86 ? 3.533 2.008 -6.539 1.00 90.12 86 PHE A O 1
ATOM 645 N N . VAL A 1 87 ? 2.013 3.619 -6.932 1.00 92.62 87 VAL A N 1
ATOM 646 C CA . VAL A 1 87 ? 1.822 4.001 -5.530 1.00 92.62 87 VAL A CA 1
ATOM 647 C C . VAL A 1 87 ? 0.337 4.131 -5.264 1.00 92.62 87 VAL A C 1
ATOM 649 O O . VAL A 1 87 ? -0.351 4.820 -6.013 1.00 92.62 87 VAL A O 1
ATOM 652 N N . ALA A 1 88 ? -0.137 3.541 -4.169 1.00 94.69 88 ALA A N 1
ATOM 653 C CA . ALA A 1 88 ? -1.470 3.804 -3.651 1.00 94.69 88 ALA A CA 1
ATOM 654 C C . ALA A 1 88 ? -1.483 3.910 -2.126 1.00 94.69 88 ALA A C 1
ATOM 656 O O . ALA A 1 88 ? -0.700 3.258 -1.430 1.00 94.69 88 ALA A O 1
ATOM 657 N N . ARG A 1 89 ? -2.393 4.738 -1.608 1.00 95.00 89 ARG A N 1
ATOM 658 C CA . ARG A 1 89 ? -2.590 4.951 -0.171 1.00 95.00 89 ARG A CA 1
ATOM 659 C C . ARG A 1 89 ? -4.063 4.901 0.190 1.00 95.00 89 ARG A C 1
ATOM 661 O O . ARG A 1 89 ? -4.911 5.400 -0.546 1.00 95.00 89 ARG A O 1
ATOM 668 N N . GLY A 1 90 ? -4.354 4.381 1.367 1.00 94.38 90 GLY A N 1
ATOM 669 C CA . GLY A 1 90 ? -5.691 4.399 1.937 1.00 94.38 90 GLY A CA 1
ATOM 670 C C . GLY A 1 90 ? -5.621 4.429 3.450 1.00 94.38 90 GLY A C 1
ATOM 671 O O . GLY A 1 90 ? -4.590 4.117 4.046 1.00 94.38 90 GLY A O 1
ATOM 672 N N . ASP A 1 91 ? -6.720 4.843 4.063 1.00 94.81 91 ASP A N 1
ATOM 673 C CA . ASP A 1 91 ? -6.862 4.887 5.509 1.00 94.81 91 ASP A CA 1
ATOM 674 C C . ASP A 1 91 ? -8.287 4.494 5.913 1.00 94.81 91 ASP A C 1
ATOM 676 O O . ASP A 1 91 ? -9.246 4.781 5.189 1.00 94.81 91 ASP A O 1
ATOM 680 N N . TRP A 1 92 ? -8.438 3.831 7.057 1.00 94.94 92 TRP A N 1
ATOM 681 C CA . TRP A 1 92 ? -9.726 3.390 7.598 1.00 94.94 92 TRP A CA 1
ATOM 682 C C . TRP A 1 92 ? -9.748 3.473 9.126 1.00 94.94 92 TRP A C 1
ATOM 684 O O . TRP A 1 92 ? -8.767 3.863 9.760 1.00 94.94 92 TRP A O 1
ATOM 694 N N . SER A 1 93 ? -10.904 3.159 9.701 1.00 94.56 93 SER A N 1
ATOM 695 C CA . SER A 1 93 ? -11.052 2.912 11.131 1.00 94.56 93 SER A CA 1
ATOM 696 C C . SER A 1 93 ? -11.608 1.514 11.330 1.00 94.56 93 SER A C 1
ATOM 698 O O . SER A 1 93 ? -12.444 1.092 10.530 1.00 94.56 93 SER A O 1
ATOM 700 N N . ASP A 1 94 ? -11.136 0.817 12.355 1.00 92.69 94 ASP A N 1
ATOM 701 C CA . ASP A 1 94 ? -11.699 -0.470 12.761 1.00 92.69 94 ASP A CA 1
ATOM 702 C C . ASP A 1 94 ? -12.792 -0.296 13.827 1.00 92.69 94 ASP A C 1
ATOM 704 O O . ASP A 1 94 ? -13.090 0.821 14.270 1.00 92.69 94 ASP A O 1
ATOM 708 N N . ASP A 1 95 ? -13.404 -1.410 14.224 1.00 92.44 95 ASP A N 1
ATOM 709 C CA . ASP A 1 95 ? -14.490 -1.437 15.208 1.00 92.44 95 ASP A CA 1
ATOM 710 C C . ASP A 1 95 ? -14.023 -1.079 16.632 1.00 92.44 95 ASP A C 1
ATOM 712 O O . ASP A 1 95 ? -14.826 -0.618 17.449 1.00 92.44 95 ASP A O 1
ATOM 716 N N . ASP A 1 96 ? -12.722 -1.207 16.910 1.00 90.38 96 ASP A N 1
ATOM 717 C CA . ASP A 1 96 ? -12.091 -0.784 18.166 1.00 90.38 96 ASP A CA 1
ATOM 718 C C . ASP A 1 96 ? -11.842 0.736 18.218 1.00 90.38 96 ASP A C 1
ATOM 720 O O . ASP A 1 96 ? -11.430 1.282 19.245 1.00 90.38 96 ASP A O 1
ATOM 724 N N . GLY A 1 97 ? -12.129 1.453 17.127 1.00 91.88 97 GLY A N 1
ATOM 725 C CA . GLY A 1 97 ? -11.955 2.899 17.020 1.00 91.88 97 GLY A CA 1
ATOM 726 C C . GLY A 1 97 ? -10.521 3.327 16.711 1.00 91.88 97 GLY A C 1
ATOM 727 O O . GLY A 1 97 ? -10.227 4.527 16.748 1.00 91.88 97 GLY A O 1
ATOM 728 N N . ARG A 1 98 ? -9.637 2.387 16.366 1.00 92.62 98 ARG A N 1
ATOM 729 C CA . ARG A 1 98 ? -8.274 2.681 15.922 1.00 92.62 98 ARG A CA 1
ATOM 730 C C . ARG A 1 98 ? -8.314 3.216 14.499 1.00 92.62 98 ARG A C 1
ATOM 732 O O . ARG A 1 98 ? -9.198 2.894 13.705 1.00 92.62 98 ARG A O 1
ATOM 739 N N . ALA A 1 99 ? -7.357 4.069 14.161 1.00 94.25 99 ALA A N 1
ATOM 740 C CA . ALA A 1 99 ? -7.159 4.525 12.793 1.00 94.25 99 ALA A CA 1
ATOM 741 C C . ALA A 1 99 ? -6.017 3.746 12.160 1.00 94.25 99 ALA A C 1
ATOM 743 O O . ALA A 1 99 ? -4.943 3.643 12.744 1.00 94.25 99 ALA A O 1
ATOM 744 N N . TRP A 1 100 ? -6.235 3.288 10.938 1.00 94.25 100 TRP A N 1
ATOM 745 C CA . TRP A 1 100 ? -5.275 2.521 10.165 1.00 94.25 100 TRP A CA 1
ATOM 746 C C . TRP A 1 100 ? -4.976 3.205 8.840 1.00 94.25 100 TRP A C 1
ATOM 748 O O . TRP A 1 100 ? -5.815 3.929 8.300 1.00 94.25 100 TRP A O 1
ATOM 758 N N . ALA A 1 101 ? -3.786 2.968 8.300 1.00 94.31 101 ALA A N 1
ATOM 759 C CA . ALA A 1 101 ? -3.453 3.344 6.937 1.00 94.31 101 ALA A CA 1
ATOM 760 C C . ALA A 1 101 ? -2.457 2.388 6.302 1.00 94.31 101 ALA A C 1
ATOM 762 O O . ALA A 1 101 ? -1.664 1.748 6.989 1.00 94.31 101 ALA A O 1
ATOM 763 N N . PHE A 1 102 ? -2.461 2.366 4.974 1.00 94.56 102 PHE A N 1
ATOM 764 C CA . PHE A 1 102 ? -1.454 1.673 4.192 1.00 94.56 102 PHE A CA 1
ATOM 765 C C . PHE A 1 102 ? -0.821 2.581 3.139 1.00 94.56 102 PHE A C 1
ATOM 767 O O . PHE A 1 102 ? -1.421 3.545 2.653 1.00 94.56 102 PHE A O 1
ATOM 774 N N . GLU A 1 103 ? 0.396 2.221 2.751 1.00 94.25 103 GLU A N 1
ATOM 775 C CA . GLU A 1 103 ? 1.030 2.655 1.509 1.00 94.25 103 GLU A CA 1
ATOM 776 C C . GLU A 1 103 ? 1.543 1.405 0.802 1.00 94.25 103 GLU A C 1
ATOM 778 O O . GLU A 1 103 ? 2.379 0.688 1.347 1.00 94.25 103 GLU A O 1
ATOM 783 N N . VAL A 1 104 ? 1.039 1.149 -0.403 1.00 94.75 104 VAL A N 1
ATOM 784 C CA . VAL A 1 104 ? 1.562 0.106 -1.286 1.00 94.75 104 VAL A CA 1
ATOM 785 C C . VAL A 1 104 ? 2.358 0.761 -2.395 1.00 94.75 104 VAL A C 1
ATOM 787 O O . VAL A 1 104 ? 1.971 1.797 -2.945 1.00 94.75 104 VAL A O 1
ATOM 790 N N . THR A 1 105 ? 3.507 0.181 -2.703 1.00 91.69 105 THR A N 1
ATOM 791 C CA . THR A 1 105 ? 4.400 0.685 -3.732 1.00 91.69 105 THR A CA 1
ATOM 792 C C . THR A 1 105 ? 5.052 -0.468 -4.477 1.00 91.69 105 THR A C 1
ATOM 794 O O . THR A 1 105 ? 5.597 -1.374 -3.853 1.00 91.69 105 THR A O 1
ATOM 797 N N . ARG A 1 106 ? 5.038 -0.407 -5.807 1.00 88.94 106 ARG A N 1
ATOM 798 C CA . ARG A 1 106 ? 5.907 -1.207 -6.675 1.00 88.94 106 ARG A CA 1
ATOM 799 C C . ARG A 1 106 ? 6.684 -0.245 -7.546 1.00 88.94 106 ARG A C 1
ATOM 801 O O . ARG A 1 106 ? 6.070 0.562 -8.237 1.00 88.94 106 ARG A O 1
ATOM 808 N N . ASN A 1 107 ? 8.005 -0.329 -7.511 1.00 83.56 107 ASN A N 1
ATOM 809 C CA . ASN A 1 107 ? 8.870 0.528 -8.311 1.00 83.56 107 ASN A CA 1
ATOM 810 C C . ASN A 1 107 ? 9.792 -0.309 -9.170 1.00 83.56 107 ASN A C 1
ATOM 812 O O . ASN A 1 107 ? 10.331 -1.310 -8.692 1.00 83.56 107 ASN A O 1
ATOM 816 N N . VAL A 1 108 ? 10.045 0.191 -10.373 1.00 79.81 108 VAL A N 1
ATOM 817 C CA . VAL A 1 108 ? 11.154 -0.239 -11.204 1.00 79.81 108 VAL A CA 1
ATOM 818 C C . VAL A 1 108 ? 12.001 0.967 -11.581 1.00 79.81 108 VAL A C 1
ATOM 820 O O . VAL A 1 108 ? 11.485 1.991 -12.015 1.00 79.81 108 VAL A O 1
ATOM 823 N N . SER A 1 109 ? 13.306 0.889 -11.341 1.00 74.69 109 SER A N 1
ATOM 824 C CA . SER A 1 109 ? 14.220 2.018 -11.526 1.00 74.69 109 SER A CA 1
ATOM 825 C C . SER A 1 109 ? 15.538 1.585 -12.160 1.00 74.69 109 SER A C 1
ATOM 827 O O . SER A 1 109 ? 15.917 0.421 -12.101 1.00 74.69 109 SER A O 1
ATOM 829 N N . ASP A 1 110 ? 16.259 2.531 -12.748 1.00 68.88 110 ASP A N 1
ATOM 830 C CA . ASP A 1 110 ? 17.654 2.387 -13.187 1.00 68.88 110 ASP A CA 1
ATOM 831 C C . ASP A 1 110 ? 18.610 3.289 -12.362 1.00 68.88 110 ASP A C 1
ATOM 833 O O . ASP A 1 110 ? 19.805 3.392 -12.643 1.00 68.88 110 ASP A O 1
ATOM 837 N N . MET A 1 111 ? 18.107 3.940 -11.300 1.00 66.19 111 MET A N 1
ATOM 838 C CA . MET A 1 111 ? 18.870 4.916 -10.519 1.00 66.19 111 MET A CA 1
ATOM 839 C C . MET A 1 111 ? 20.028 4.289 -9.728 1.00 66.19 111 MET A C 1
ATOM 841 O O . MET A 1 111 ? 19.846 3.412 -8.874 1.00 66.19 111 MET A O 1
ATOM 845 N N . GLU A 1 112 ? 21.223 4.881 -9.843 1.00 60.31 112 GLU A N 1
ATOM 846 C CA . GLU A 1 112 ? 22.431 4.398 -9.154 1.00 60.31 112 GLU A CA 1
ATOM 847 C C . GLU A 1 112 ? 22.307 4.385 -7.613 1.00 60.31 112 GLU A C 1
ATOM 849 O O . GLU A 1 112 ? 22.885 3.538 -6.927 1.00 60.31 112 GLU A O 1
ATOM 854 N N . ALA A 1 113 ? 21.549 5.319 -7.031 1.00 61.31 113 ALA A N 1
ATOM 855 C CA . ALA A 1 113 ? 21.326 5.369 -5.585 1.00 61.31 113 ALA A CA 1
ATOM 856 C C . ALA A 1 113 ? 20.492 4.179 -5.083 1.00 61.31 113 ALA A C 1
ATOM 858 O O . ALA A 1 113 ? 20.773 3.648 -4.004 1.00 61.31 113 ALA A O 1
ATOM 859 N N . MET A 1 114 ? 19.512 3.736 -5.879 1.00 61.91 114 MET A N 1
ATOM 860 C CA . MET A 1 114 ? 18.813 2.478 -5.625 1.00 61.91 114 MET A CA 1
ATOM 861 C C . MET A 1 114 ? 19.786 1.316 -5.801 1.00 61.91 114 MET A C 1
ATOM 863 O O . MET A 1 114 ? 19.835 0.461 -4.931 1.00 61.91 114 MET A O 1
ATOM 867 N N . ARG A 1 115 ? 20.689 1.368 -6.790 1.00 57.19 115 ARG A N 1
ATOM 868 C CA . ARG A 1 115 ? 21.698 0.319 -7.065 1.00 57.19 115 ARG A CA 1
ATOM 869 C C . ARG A 1 115 ? 22.507 -0.057 -5.840 1.00 57.19 115 ARG A C 1
ATOM 871 O O . ARG A 1 115 ? 22.736 -1.222 -5.548 1.00 57.19 115 ARG A O 1
ATOM 878 N N . ARG A 1 116 ? 22.958 0.958 -5.101 1.00 57.25 116 ARG A N 1
ATOM 879 C CA . ARG A 1 116 ? 23.783 0.769 -3.900 1.00 57.25 116 ARG A CA 1
ATOM 880 C C . ARG A 1 116 ? 23.005 0.152 -2.734 1.00 57.25 116 ARG A C 1
ATOM 882 O O . ARG A 1 116 ? 23.634 -0.333 -1.801 1.00 57.25 116 ARG A O 1
ATOM 889 N N . ARG A 1 117 ? 21.669 0.211 -2.757 1.00 58.62 117 ARG A N 1
ATOM 890 C CA . ARG A 1 117 ? 20.774 -0.319 -1.713 1.00 58.62 117 ARG A CA 1
ATOM 891 C C . ARG A 1 117 ? 20.109 -1.640 -2.101 1.00 58.62 117 ARG A C 1
ATOM 893 O O . ARG A 1 117 ? 19.860 -2.452 -1.218 1.00 58.62 117 ARG A O 1
ATOM 900 N N . SER A 1 118 ? 19.797 -1.827 -3.380 1.00 54.75 118 SER A N 1
ATOM 901 C CA . SER A 1 118 ? 19.049 -2.967 -3.910 1.00 54.75 118 SER A CA 1
ATOM 902 C C . SER A 1 118 ? 19.880 -3.897 -4.792 1.00 54.75 118 SER A C 1
ATOM 904 O O . SER A 1 118 ? 19.371 -4.947 -5.127 1.00 54.75 118 SER A O 1
ATOM 906 N N . GLY A 1 119 ? 21.125 -3.555 -5.145 1.00 48.50 119 GLY A N 1
ATOM 907 C CA . GLY A 1 119 ? 21.884 -4.256 -6.190 1.00 48.50 119 GLY A CA 1
ATOM 908 C C . GLY A 1 119 ? 21.555 -3.754 -7.606 1.00 48.50 119 GLY A C 1
ATOM 909 O O . GLY A 1 119 ? 20.716 -2.858 -7.756 1.00 48.50 119 GLY A O 1
ATOM 910 N N . PRO A 1 120 ? 22.280 -4.225 -8.637 1.00 40.00 120 PRO A N 1
ATOM 911 C CA . PRO A 1 120 ? 22.042 -3.849 -10.027 1.00 40.00 120 PRO A CA 1
ATOM 912 C C . PRO A 1 120 ? 20.763 -4.479 -10.600 1.00 40.00 120 PRO A C 1
ATOM 914 O O . PRO A 1 120 ? 20.750 -5.645 -10.950 1.00 40.00 120 PRO A O 1
ATOM 917 N N . GLY A 1 121 ? 19.736 -3.642 -10.788 1.00 52.38 121 GLY A N 1
ATOM 918 C CA . GLY A 1 121 ? 18.578 -3.900 -11.644 1.00 52.38 121 GLY A CA 1
ATOM 919 C C . GLY A 1 121 ? 17.254 -4.062 -10.880 1.00 52.38 121 GLY A C 1
ATOM 920 O O . GLY A 1 121 ? 16.948 -5.047 -10.217 1.00 52.38 121 GLY A O 1
ATOM 921 N N . HIS A 1 122 ? 16.496 -2.971 -10.885 1.00 69.25 122 HIS A N 1
ATOM 922 C CA . HIS A 1 122 ? 15.920 -2.479 -9.649 1.00 69.25 122 HIS A CA 1
ATOM 923 C C . HIS A 1 122 ? 14.417 -2.623 -9.651 1.00 69.25 122 HIS A C 1
ATOM 925 O O . HIS A 1 122 ? 13.715 -1.690 -10.027 1.00 69.25 122 HIS A O 1
ATOM 931 N N . GLU A 1 123 ? 13.930 -3.749 -9.155 1.00 77.75 123 GLU A N 1
ATOM 932 C CA . GLU A 1 123 ? 12.526 -3.883 -8.794 1.00 77.75 123 GLU A CA 1
ATOM 933 C C . GLU A 1 123 ? 12.394 -3.937 -7.277 1.00 77.75 123 GLU A C 1
ATOM 935 O O . GLU A 1 123 ? 13.136 -4.639 -6.581 1.00 77.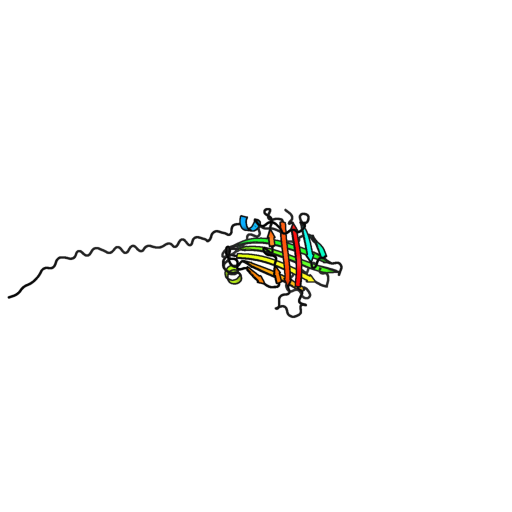75 123 GLU A O 1
ATOM 940 N N . SER A 1 124 ? 11.449 -3.174 -6.742 1.00 84.06 124 SER A N 1
ATOM 941 C CA . SER A 1 124 ? 11.137 -3.234 -5.322 1.00 84.06 124 SER A CA 1
ATOM 942 C C . SER A 1 124 ? 9.647 -3.150 -5.084 1.00 84.06 124 SER A C 1
ATOM 944 O O . SER A 1 124 ? 8.980 -2.267 -5.627 1.00 84.06 124 SER A O 1
ATOM 946 N N . ASP A 1 125 ? 9.174 -4.020 -4.205 1.00 89.88 125 ASP A N 1
ATOM 947 C CA . ASP A 1 125 ? 7.806 -4.027 -3.720 1.00 89.88 125 ASP A CA 1
ATOM 948 C C . ASP A 1 125 ? 7.833 -3.619 -2.249 1.00 89.88 125 ASP A C 1
ATOM 950 O O . ASP A 1 125 ? 8.678 -4.082 -1.477 1.00 89.88 125 ASP A O 1
ATOM 954 N N . ARG A 1 126 ? 6.904 -2.765 -1.832 1.00 91.94 126 ARG A N 1
ATOM 955 C CA . ARG A 1 126 ? 6.790 -2.347 -0.441 1.00 91.94 126 ARG A CA 1
ATOM 956 C C . ARG A 1 126 ? 5.344 -2.177 -0.029 1.00 91.94 126 ARG A C 1
ATOM 958 O O . ARG A 1 126 ? 4.568 -1.541 -0.739 1.00 91.94 126 ARG A O 1
ATOM 965 N N . VAL A 1 127 ? 5.020 -2.680 1.153 1.00 94.50 127 VAL A N 1
ATOM 966 C CA . VAL A 1 127 ? 3.756 -2.397 1.830 1.00 94.50 127 VAL A CA 1
ATOM 967 C C . VAL A 1 127 ? 4.068 -1.887 3.223 1.00 94.50 127 VAL A C 1
ATOM 969 O O . VAL A 1 127 ? 4.815 -2.515 3.968 1.00 94.50 127 VAL A O 1
ATOM 972 N N . TRP A 1 128 ? 3.497 -0.738 3.556 1.00 92.50 128 TRP A N 1
ATOM 973 C CA . TRP A 1 128 ? 3.467 -0.199 4.906 1.00 92.50 128 TRP A CA 1
ATOM 974 C C . TRP A 1 128 ? 2.081 -0.351 5.490 1.00 92.50 128 TRP A C 1
ATOM 976 O O . TRP A 1 128 ? 1.106 -0.044 4.805 1.00 92.50 128 TRP A O 1
ATOM 986 N N . LEU A 1 129 ? 2.022 -0.707 6.768 1.00 93.31 129 LEU A N 1
ATOM 987 C CA . LEU A 1 129 ? 0.824 -0.644 7.589 1.00 93.31 129 LEU A CA 1
ATOM 988 C C . LEU A 1 129 ? 1.102 0.262 8.785 1.00 93.31 129 LEU A C 1
ATOM 990 O O . LEU A 1 129 ? 2.106 0.112 9.476 1.00 93.31 129 LEU A O 1
ATOM 994 N N . HIS A 1 130 ? 0.209 1.214 9.012 1.00 91.75 130 HIS A N 1
ATOM 995 C CA . HIS A 1 130 ? 0.255 2.162 10.113 1.00 91.75 130 HIS A CA 1
ATOM 996 C C . HIS A 1 130 ? -1.008 2.024 10.952 1.00 91.75 130 HIS A C 1
ATOM 998 O O . HIS A 1 130 ? -2.097 1.892 10.391 1.00 91.75 130 HIS A O 1
ATOM 1004 N N . VAL A 1 131 ? -0.875 2.148 12.270 1.00 91.06 131 VAL A N 1
ATOM 1005 C CA . VAL A 1 131 ? -1.998 2.132 13.209 1.00 91.06 131 VAL A CA 1
ATOM 1006 C C . VAL A 1 131 ? -1.842 3.218 14.270 1.00 91.06 131 VAL A C 1
ATOM 1008 O O . VAL A 1 131 ? -0.738 3.563 14.693 1.00 91.06 131 VAL A O 1
ATOM 1011 N N . ARG A 1 132 ? -2.968 3.800 14.679 1.00 90.94 132 ARG A N 1
ATOM 1012 C CA . ARG A 1 132 ? -3.084 4.728 15.803 1.00 90.94 132 ARG A CA 1
ATOM 1013 C C . ARG A 1 132 ? -4.256 4.340 16.687 1.00 90.94 132 ARG A C 1
ATOM 1015 O O . ARG A 1 132 ? -5.400 4.340 16.236 1.00 90.94 132 ARG A O 1
ATOM 1022 N N . GLU A 1 133 ? -3.973 4.163 17.969 1.00 88.88 133 GLU A N 1
ATOM 1023 C CA . GLU A 1 133 ? -4.975 3.851 18.995 1.00 88.88 133 GLU A CA 1
ATOM 1024 C C . GLU A 1 133 ? -5.958 5.006 19.261 1.00 88.88 133 GLU A C 1
ATOM 1026 O O . GLU A 1 133 ? -7.078 4.795 19.707 1.00 88.88 133 GLU A O 1
ATOM 1031 N N . ASP A 1 134 ? -5.570 6.253 18.967 1.00 88.94 134 ASP A N 1
ATOM 1032 C CA . ASP A 1 134 ? -6.398 7.441 19.226 1.00 88.94 134 ASP A CA 1
ATOM 1033 C C . ASP A 1 134 ? -7.436 7.749 18.129 1.00 88.94 134 ASP A C 1
ATOM 1035 O O . ASP A 1 134 ? -8.087 8.799 18.169 1.00 88.94 134 ASP A O 1
ATOM 1039 N N . GLY A 1 135 ? -7.561 6.882 17.119 1.00 91.06 135 GLY A N 1
ATOM 1040 C CA . GLY A 1 135 ? -8.516 7.038 16.019 1.00 91.06 135 GLY A CA 1
ATOM 1041 C C . GLY A 1 135 ? -8.231 8.221 15.084 1.00 91.06 135 GLY A C 1
ATOM 1042 O O . GLY A 1 135 ? -9.048 8.551 14.217 1.00 91.06 135 GLY A O 1
ATOM 1043 N N . ASN A 1 136 ? -7.083 8.897 15.212 1.00 89.56 136 ASN A N 1
ATOM 1044 C CA . ASN A 1 136 ? -6.803 10.107 14.445 1.00 89.56 136 ASN A CA 1
ATOM 1045 C C . ASN A 1 136 ? -6.335 9.807 13.008 1.00 89.56 136 ASN A C 1
ATOM 1047 O O . ASN A 1 136 ? -5.142 9.853 12.689 1.00 89.56 136 ASN A O 1
ATOM 1051 N N . ARG A 1 137 ? -7.302 9.604 12.103 1.00 88.62 137 ARG A N 1
ATOM 1052 C CA . ARG A 1 137 ? -7.080 9.343 10.664 1.00 88.62 137 ARG A CA 1
ATOM 1053 C C . ARG A 1 137 ? -6.244 10.404 9.938 1.00 88.62 137 ARG A C 1
ATOM 1055 O O . ARG A 1 137 ? -5.607 10.102 8.941 1.00 88.62 137 ARG A O 1
ATOM 1062 N N . SER A 1 138 ? -6.193 11.646 10.426 1.00 85.69 138 SER A N 1
ATOM 1063 C CA . SER A 1 138 ? -5.368 12.690 9.791 1.00 85.69 138 SER A CA 1
ATOM 1064 C C . SER A 1 138 ? -3.867 12.540 10.062 1.00 85.69 138 SER A C 1
ATOM 1066 O O . SER A 1 138 ? -3.053 13.156 9.379 1.00 85.69 138 SER A O 1
ATOM 1068 N N . ARG A 1 139 ? -3.498 11.745 11.074 1.00 86.06 139 ARG A N 1
ATOM 1069 C CA . ARG A 1 139 ? -2.117 11.590 11.549 1.00 86.06 139 ARG A CA 1
ATOM 1070 C C . ARG A 1 139 ? -1.547 10.191 11.352 1.00 86.06 139 ARG A C 1
ATOM 1072 O O . ARG A 1 139 ? -0.339 10.031 11.514 1.00 86.06 139 ARG A O 1
ATOM 1079 N N . VAL A 1 140 ? -2.377 9.203 11.010 1.00 86.25 140 VAL A N 1
ATOM 1080 C CA . VAL A 1 140 ? -1.954 7.798 10.873 1.00 86.25 140 VAL A CA 1
ATOM 1081 C C . VAL A 1 140 ? -0.931 7.597 9.748 1.00 86.25 140 VAL A C 1
ATOM 1083 O O . VAL A 1 140 ? -0.027 6.788 9.886 1.00 86.25 140 VAL A O 1
ATOM 1086 N N . THR A 1 141 ? -0.967 8.406 8.686 1.00 81.25 141 THR A N 1
ATOM 1087 C CA . THR A 1 141 ? -0.014 8.312 7.562 1.00 81.25 141 THR A CA 1
ATOM 1088 C C . THR A 1 141 ? 1.320 9.030 7.804 1.00 81.25 141 THR A C 1
ATOM 1090 O O . THR A 1 141 ? 2.216 8.983 6.962 1.00 81.25 141 THR A O 1
ATOM 1093 N N . SER A 1 142 ? 1.469 9.774 8.903 1.00 76.25 142 SER A N 1
ATOM 1094 C CA . SER A 1 142 ? 2.679 10.556 9.177 1.00 76.25 142 SER A CA 1
ATOM 1095 C C . SER A 1 142 ? 3.716 9.715 9.921 1.00 76.25 142 SER A C 1
ATOM 1097 O O . SER A 1 142 ? 3.599 9.495 11.128 1.00 76.25 142 SER A O 1
ATOM 1099 N N . ARG A 1 143 ? 4.768 9.295 9.205 1.00 62.41 143 ARG A N 1
ATOM 1100 C CA . ARG A 1 143 ? 5.939 8.630 9.800 1.00 62.41 143 ARG A CA 1
ATOM 1101 C C . ARG A 1 143 ? 6.570 9.541 10.863 1.00 62.41 143 ARG A C 1
ATOM 1103 O O . ARG A 1 143 ? 6.905 10.685 10.564 1.00 62.41 143 ARG A O 1
ATOM 1110 N N . GLY A 1 144 ? 6.724 9.033 12.087 1.00 63.03 144 GLY A N 1
ATOM 1111 C CA . GLY A 1 144 ? 7.373 9.743 13.199 1.00 63.03 144 GLY A CA 1
ATOM 1112 C C . GLY A 1 144 ? 6.450 10.558 14.112 1.00 63.03 144 GLY A C 1
ATOM 1113 O O . GLY A 1 144 ? 6.950 11.252 14.995 1.00 63.03 144 GLY A O 1
ATOM 1114 N N . ASN A 1 145 ? 5.126 10.488 13.938 1.00 68.25 145 ASN A N 1
ATOM 1115 C CA . ASN A 1 145 ? 4.207 11.026 14.941 1.00 68.25 145 ASN A CA 1
ATOM 1116 C C . ASN A 1 145 ? 4.146 10.112 16.169 1.00 68.25 145 ASN A C 1
ATOM 1118 O O . ASN A 1 145 ? 3.949 8.905 16.046 1.00 68.25 145 ASN A O 1
ATOM 1122 N N . GLU A 1 146 ? 4.224 10.716 17.355 1.00 71.44 146 GLU A N 1
ATOM 1123 C CA . GLU A 1 146 ? 4.004 10.020 18.623 1.00 71.44 146 GLU A CA 1
ATOM 1124 C C . GLU A 1 146 ? 2.634 9.313 18.618 1.00 71.44 146 GLU A C 1
ATOM 1126 O O . GLU A 1 146 ? 1.607 9.893 18.226 1.00 71.44 146 GLU A O 1
ATOM 1131 N N . GLY A 1 147 ? 2.634 8.034 18.997 1.00 75.88 147 GLY A N 1
ATOM 1132 C CA . GLY A 1 147 ? 1.444 7.180 19.025 1.00 75.88 147 GLY A CA 1
ATOM 1133 C C . GLY A 1 147 ? 0.991 6.617 17.672 1.00 75.88 147 GLY A C 1
ATOM 1134 O O . GLY A 1 147 ? -0.129 6.124 17.599 1.00 75.88 147 GLY A O 1
ATOM 1135 N N . THR A 1 148 ? 1.796 6.722 16.604 1.00 82.44 148 THR A N 1
ATOM 1136 C CA . THR A 1 148 ? 1.597 5.922 15.380 1.00 82.44 148 THR A CA 1
ATOM 1137 C C . THR A 1 148 ? 2.551 4.741 15.394 1.00 82.44 148 THR A C 1
ATOM 1139 O O . THR A 1 148 ? 3.757 4.935 15.241 1.00 82.44 148 THR A O 1
ATOM 1142 N N . GLU A 1 149 ? 2.012 3.536 15.525 1.00 85.94 149 GLU A N 1
ATOM 1143 C CA . GLU A 1 149 ? 2.767 2.301 15.330 1.00 85.94 149 GLU A CA 1
ATOM 1144 C C . GLU A 1 149 ? 2.764 1.921 13.850 1.00 85.94 149 GLU A C 1
ATOM 1146 O O . GLU A 1 149 ? 1.881 2.332 13.086 1.00 85.94 149 GLU A O 1
ATOM 1151 N N . TYR A 1 150 ? 3.778 1.178 13.412 1.00 86.62 150 TYR A N 1
ATOM 1152 C CA . TYR A 1 150 ? 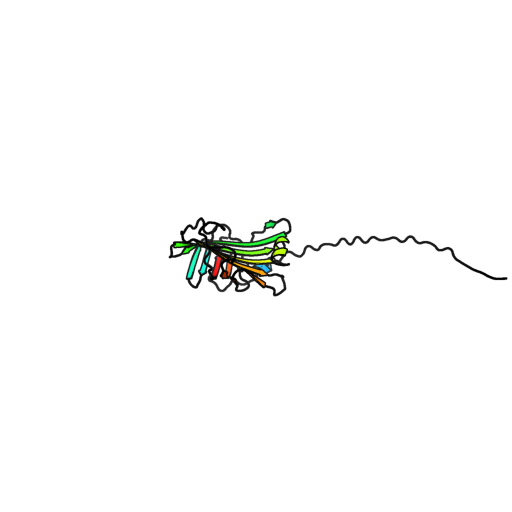3.844 0.724 12.032 1.00 86.62 150 TYR A CA 1
ATOM 1153 C C . TYR A 1 150 ? 4.642 -0.567 11.867 1.00 86.62 150 TYR A C 1
ATOM 1155 O O . TYR A 1 150 ? 5.570 -0.854 12.622 1.00 86.62 150 TYR A O 1
ATOM 1163 N N . GLY A 1 151 ? 4.297 -1.292 10.811 1.00 88.56 151 GLY A N 1
ATOM 1164 C CA . GLY A 1 151 ? 5.062 -2.400 10.261 1.00 88.56 151 GLY A CA 1
ATOM 1165 C C . GLY A 1 151 ? 5.227 -2.205 8.759 1.00 88.56 151 GLY A C 1
ATOM 1166 O O . GLY A 1 151 ? 4.456 -1.478 8.121 1.00 88.56 151 GLY A O 1
ATOM 1167 N N . ASP A 1 152 ? 6.250 -2.813 8.180 1.00 91.62 152 ASP A N 1
ATOM 1168 C CA . ASP A 1 152 ? 6.448 -2.786 6.736 1.00 91.62 152 ASP A CA 1
ATOM 1169 C C . ASP A 1 152 ? 7.042 -4.088 6.248 1.00 91.62 152 ASP A C 1
ATOM 1171 O O . ASP A 1 152 ? 7.841 -4.669 6.947 1.00 91.62 152 ASP A O 1
ATOM 1175 N N . VAL A 1 153 ? 6.716 -4.507 5.034 1.00 92.00 153 VAL A N 1
ATOM 1176 C CA . VAL A 1 153 ? 7.475 -5.542 4.327 1.00 92.00 153 VAL A CA 1
ATOM 1177 C C . VAL A 1 153 ? 8.073 -4.923 3.077 1.00 92.00 153 VAL A C 1
ATOM 1179 O O . VAL A 1 153 ? 7.414 -4.154 2.364 1.00 92.00 153 VAL A O 1
ATOM 1182 N N . TRP A 1 154 ? 9.345 -5.222 2.824 1.00 89.50 154 TRP A N 1
ATOM 1183 C CA . TRP A 1 154 ? 10.069 -4.684 1.683 1.00 89.50 154 TRP A CA 1
ATOM 1184 C C . TRP A 1 154 ? 10.816 -5.788 0.947 1.00 89.50 154 TRP A C 1
ATOM 1186 O O . TRP A 1 154 ? 11.731 -6.406 1.481 1.00 89.50 154 TRP A O 1
ATOM 1196 N N . VAL A 1 155 ? 10.443 -6.007 -0.309 1.00 87.81 155 VAL A N 1
ATOM 1197 C CA . VAL A 1 155 ? 11.106 -6.946 -1.210 1.00 87.81 155 VAL A CA 1
ATOM 1198 C C . VAL A 1 155 ? 11.989 -6.183 -2.188 1.00 87.81 155 VAL A C 1
ATOM 1200 O O . VAL A 1 155 ? 11.556 -5.196 -2.786 1.00 87.81 155 VAL A O 1
ATOM 1203 N N . TYR A 1 156 ? 13.206 -6.676 -2.387 1.00 81.81 156 TYR A N 1
ATOM 1204 C CA . TYR A 1 156 ? 14.128 -6.239 -3.427 1.00 81.81 156 TYR A CA 1
ATOM 1205 C C . TYR A 1 156 ? 14.436 -7.410 -4.350 1.00 81.81 156 TYR A C 1
ATOM 1207 O O . TYR A 1 156 ? 14.828 -8.480 -3.876 1.00 81.81 156 TYR A O 1
ATOM 1215 N N . ARG A 1 157 ? 14.312 -7.189 -5.657 1.00 74.94 157 ARG A N 1
ATOM 1216 C CA . ARG A 1 157 ? 14.904 -8.070 -6.667 1.00 74.94 157 ARG A CA 1
ATOM 1217 C C . ARG A 1 157 ? 16.270 -7.488 -7.002 1.00 74.94 157 ARG A C 1
ATOM 1219 O O . ARG A 1 157 ? 16.357 -6.312 -7.356 1.00 74.94 157 ARG A O 1
ATOM 1226 N N . VAL A 1 158 ? 17.318 -8.264 -6.732 1.00 59.31 158 VAL A N 1
ATOM 1227 C CA . VAL A 1 158 ? 18.705 -7.774 -6.735 1.00 59.31 158 VAL A CA 1
ATOM 1228 C C . VAL A 1 158 ? 19.304 -7.769 -8.142 1.00 59.31 158 VAL A C 1
ATOM 1230 O O . VAL A 1 158 ? 20.180 -6.942 -8.394 1.00 59.31 158 VAL A O 1
ATOM 1233 N N . ASP A 1 159 ? 18.793 -8.623 -9.040 1.00 55.62 159 ASP A N 1
ATOM 1234 C CA . ASP A 1 159 ? 19.170 -8.696 -10.456 1.00 55.62 159 ASP A CA 1
ATOM 1235 C C . ASP A 1 159 ? 17.938 -9.002 -11.347 1.00 55.62 159 ASP A C 1
ATOM 1237 O O . ASP A 1 159 ? 17.174 -9.927 -11.047 1.00 55.62 159 ASP A O 1
ATOM 1241 N N . PRO A 1 160 ? 17.703 -8.269 -12.447 1.00 46.84 160 PRO A N 1
ATOM 1242 C CA . PRO A 1 160 ? 16.677 -8.549 -13.436 1.00 46.84 160 PRO A CA 1
ATOM 1243 C C . PRO A 1 160 ? 17.150 -9.718 -14.302 1.00 46.84 160 PRO A C 1
ATOM 1245 O O . PRO A 1 160 ? 17.653 -9.549 -15.412 1.00 46.84 160 PRO A O 1
ATOM 1248 N N . GLY A 1 161 ? 16.976 -10.926 -13.774 1.00 48.41 161 GLY A N 1
ATOM 1249 C CA . GLY A 1 161 ? 17.375 -12.165 -14.434 1.00 48.41 161 GLY A CA 1
ATOM 1250 C C . GLY A 1 161 ? 17.959 -13.219 -13.498 1.00 48.41 161 GLY A C 1
ATOM 1251 O O . GLY A 1 161 ? 17.930 -14.388 -13.879 1.00 48.41 161 GLY A O 1
ATOM 1252 N N . ASP A 1 162 ? 18.421 -12.841 -12.298 1.00 51.16 162 ASP A N 1
ATOM 1253 C CA . ASP A 1 162 ? 18.784 -13.802 -11.246 1.00 51.16 162 ASP A CA 1
ATOM 1254 C C . ASP A 1 162 ? 17.662 -13.977 -10.212 1.00 51.16 162 ASP A C 1
ATOM 1256 O O . ASP A 1 162 ? 16.850 -13.092 -9.948 1.00 51.16 162 ASP A O 1
ATOM 1260 N N . ASP A 1 163 ? 17.667 -15.145 -9.569 1.00 58.03 163 ASP A N 1
ATOM 1261 C CA . ASP A 1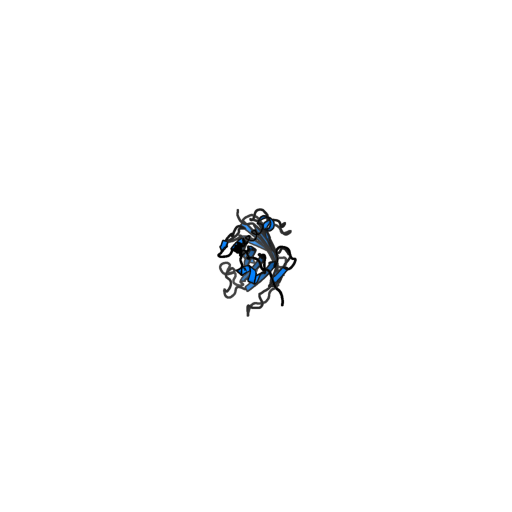 163 ? 16.706 -15.548 -8.539 1.00 58.03 163 ASP A CA 1
ATOM 1262 C C . ASP A 1 163 ? 17.007 -14.946 -7.142 1.00 58.03 163 ASP A C 1
ATOM 1264 O O . ASP A 1 163 ? 16.446 -15.397 -6.137 1.00 58.03 163 ASP A O 1
ATOM 1268 N N . GLU A 1 164 ? 17.910 -13.959 -7.020 1.00 70.38 164 GLU A N 1
ATOM 1269 C CA . GLU A 1 164 ? 18.248 -13.371 -5.715 1.00 70.38 164 GLU A CA 1
ATOM 1270 C C . GLU A 1 164 ? 17.204 -12.330 -5.285 1.00 70.38 164 GLU A C 1
ATOM 1272 O O . GLU A 1 164 ? 17.179 -11.178 -5.731 1.00 70.38 164 GLU A O 1
ATOM 1277 N N . ILE A 1 165 ? 16.338 -12.758 -4.365 1.00 78.12 165 ILE A N 1
ATOM 1278 C CA . ILE A 1 165 ? 15.284 -11.938 -3.774 1.00 78.12 165 ILE A CA 1
ATOM 1279 C C . ILE A 1 165 ? 15.587 -11.727 -2.294 1.00 78.12 165 ILE A C 1
ATOM 1281 O O . ILE A 1 165 ? 15.707 -12.681 -1.522 1.00 78.12 165 ILE A O 1
ATOM 1285 N N . ARG A 1 166 ? 15.677 -10.459 -1.887 1.00 84.38 166 ARG A N 1
ATOM 1286 C CA . ARG A 1 166 ? 15.853 -10.063 -0.487 1.00 84.38 166 ARG A CA 1
ATOM 1287 C C . ARG A 1 166 ? 14.539 -9.543 0.072 1.00 84.38 166 ARG A C 1
ATOM 1289 O O . ARG A 1 166 ? 13.953 -8.630 -0.502 1.00 84.38 166 ARG A O 1
ATOM 1296 N N . VAL A 1 167 ? 14.118 -10.083 1.210 1.00 86.50 167 VAL A N 1
ATOM 1297 C CA . VAL A 1 167 ? 12.950 -9.611 1.962 1.00 86.50 167 VAL A CA 1
ATOM 1298 C C . VAL A 1 167 ? 13.434 -9.004 3.276 1.00 86.50 167 VAL A C 1
ATOM 1300 O O . VAL A 1 167 ? 14.129 -9.664 4.045 1.00 86.50 167 VAL A O 1
ATOM 1303 N N . ASP A 1 168 ? 13.079 -7.747 3.516 1.00 86.19 168 ASP A N 1
ATOM 1304 C CA . ASP A 1 168 ? 13.324 -7.025 4.760 1.00 86.19 168 ASP A CA 1
ATOM 1305 C C . ASP A 1 168 ? 12.001 -6.837 5.526 1.00 86.19 168 ASP A C 1
ATOM 1307 O O . ASP A 1 168 ? 10.967 -6.534 4.926 1.00 86.19 168 ASP A O 1
ATOM 1311 N N . ASN A 1 169 ? 12.082 -6.913 6.861 1.00 83.50 169 ASN A N 1
ATOM 1312 C CA . ASN A 1 169 ? 11.013 -6.602 7.824 1.00 83.50 169 ASN A CA 1
ATOM 1313 C C . ASN A 1 169 ? 9.713 -7.433 7.688 1.00 83.50 169 ASN A C 1
ATOM 1315 O O . ASN A 1 169 ? 8.633 -6.939 7.968 1.00 83.50 169 ASN A O 1
ATOM 1319 N N . GLY A 1 170 ? 9.769 -8.707 7.305 1.00 88.94 170 GLY A N 1
ATOM 1320 C CA . GLY A 1 170 ? 8.569 -9.549 7.292 1.00 88.94 170 GLY A CA 1
ATOM 1321 C C . GLY A 1 170 ? 8.670 -10.708 6.316 1.00 88.94 170 GLY A C 1
ATOM 1322 O O . GLY A 1 170 ? 9.768 -11.186 6.027 1.00 88.94 170 GLY A O 1
ATOM 1323 N N . GLU A 1 171 ? 7.526 -11.129 5.781 1.00 92.44 171 GLU A N 1
ATOM 1324 C CA . GLU A 1 171 ? 7.419 -12.209 4.796 1.00 92.44 171 GLU A CA 1
ATOM 1325 C C . GLU A 1 171 ? 6.607 -11.758 3.579 1.00 92.44 171 GLU A C 1
ATOM 1327 O O . GLU A 1 171 ? 5.730 -10.903 3.679 1.00 92.44 171 GLU A O 1
ATOM 1332 N N . ALA A 1 172 ? 6.881 -12.328 2.406 1.00 88.69 172 ALA A N 1
ATOM 1333 C CA . ALA A 1 172 ? 6.243 -11.907 1.163 1.00 88.69 172 ALA A CA 1
ATOM 1334 C C . ALA A 1 172 ? 5.857 -13.098 0.283 1.00 88.69 172 ALA A C 1
ATOM 1336 O O . ALA A 1 172 ? 6.658 -14.013 0.076 1.00 88.69 172 ALA A O 1
ATOM 1337 N N . VAL A 1 173 ? 4.660 -13.041 -0.309 1.00 88.31 173 VAL A N 1
ATOM 1338 C CA . VAL A 1 173 ? 4.261 -13.945 -1.395 1.00 88.31 173 VAL A CA 1
ATOM 1339 C C . VAL A 1 173 ? 4.744 -13.343 -2.705 1.00 88.31 173 VAL A C 1
ATOM 1341 O O . VAL A 1 173 ? 4.176 -12.384 -3.200 1.00 88.31 173 VAL A O 1
ATOM 1344 N N . LEU A 1 174 ? 5.826 -13.869 -3.268 1.00 85.81 174 LEU A N 1
ATOM 1345 C CA . LEU A 1 174 ? 6.474 -13.257 -4.427 1.00 85.81 174 LEU A CA 1
ATOM 1346 C C . LEU A 1 174 ? 5.736 -13.584 -5.741 1.00 85.81 174 LEU A C 1
ATOM 1348 O O . LEU A 1 174 ? 5.362 -14.741 -5.949 1.00 85.81 174 LEU A O 1
ATOM 1352 N N . PRO A 1 175 ? 5.579 -12.622 -6.670 1.00 84.31 175 PRO A N 1
ATOM 1353 C CA . PRO A 1 175 ? 5.788 -11.176 -6.526 1.00 84.31 175 PRO A CA 1
ATOM 1354 C C . PRO A 1 175 ? 4.810 -10.544 -5.529 1.00 84.31 175 PRO A C 1
ATOM 1356 O O . PRO A 1 175 ? 3.603 -10.752 -5.654 1.00 84.31 175 PRO A O 1
ATOM 1359 N N . MET A 1 176 ? 5.337 -9.767 -4.574 1.00 92.06 176 MET A N 1
ATOM 1360 C CA . MET A 1 176 ? 4.566 -9.283 -3.423 1.00 92.06 176 MET A CA 1
ATOM 1361 C C . MET A 1 176 ? 3.497 -8.293 -3.830 1.00 92.06 176 MET A C 1
ATOM 1363 O O . MET A 1 176 ? 2.385 -8.363 -3.325 1.00 92.06 176 MET A O 1
ATOM 1367 N N . VAL A 1 177 ? 3.832 -7.362 -4.721 1.00 93.50 177 VAL A N 1
ATOM 1368 C CA . VAL A 1 177 ? 2.885 -6.394 -5.271 1.00 93.50 177 VAL A CA 1
ATOM 1369 C C . VAL A 1 177 ? 2.742 -6.694 -6.750 1.00 93.50 177 VAL A C 1
ATOM 1371 O O . VAL A 1 177 ? 3.736 -6.724 -7.466 1.00 93.50 177 VAL A O 1
ATOM 1374 N N . ARG A 1 178 ? 1.512 -6.883 -7.223 1.00 92.62 178 ARG A N 1
ATOM 1375 C CA . ARG A 1 178 ? 1.200 -7.107 -8.640 1.00 92.62 178 ARG A CA 1
ATOM 1376 C C . ARG A 1 178 ? 0.296 -5.998 -9.129 1.00 92.62 178 ARG A C 1
ATOM 1378 O O . ARG A 1 178 ? -0.703 -5.699 -8.472 1.00 92.62 178 ARG A O 1
ATOM 1385 N N . VAL A 1 179 ? 0.640 -5.404 -10.263 1.00 91.44 179 VAL A N 1
ATOM 1386 C CA . VAL A 1 179 ? -0.094 -4.288 -10.867 1.00 91.44 179 VAL A CA 1
ATOM 1387 C C . VAL A 1 179 ? -0.683 -4.769 -12.184 1.00 91.44 179 VAL A C 1
ATOM 1389 O O . VAL A 1 179 ? 0.009 -5.400 -12.975 1.00 91.44 179 VAL A O 1
ATOM 1392 N N . ALA A 1 180 ? -1.966 -4.501 -12.406 1.00 91.12 180 ALA A N 1
ATOM 1393 C CA . ALA A 1 180 ? -2.652 -4.891 -13.628 1.00 91.12 180 ALA A CA 1
ATOM 1394 C C . ALA A 1 180 ? -2.145 -4.094 -14.838 1.00 91.12 180 ALA A C 1
ATOM 1396 O O . ALA A 1 180 ? -1.720 -2.949 -14.702 1.00 91.12 180 ALA A O 1
ATOM 1397 N N . GLU A 1 181 ? -2.300 -4.671 -16.033 1.00 86.75 181 GLU A N 1
ATOM 1398 C CA . GLU A 1 181 ? -1.961 -4.058 -17.331 1.00 86.75 181 GLU A CA 1
ATOM 1399 C C . GLU A 1 181 ? -2.576 -2.675 -17.572 1.00 86.75 181 GLU A C 1
ATOM 1401 O O . GLU A 1 181 ? -2.026 -1.876 -18.326 1.00 86.75 181 GLU A O 1
ATOM 1406 N N . ASP A 1 182 ? -3.705 -2.368 -16.934 1.00 87.06 182 ASP A N 1
ATOM 1407 C CA . ASP A 1 182 ? -4.343 -1.055 -17.040 1.00 87.06 182 ASP A CA 1
ATOM 1408 C C . ASP A 1 182 ? -3.709 0.025 -16.151 1.00 87.06 182 ASP A C 1
ATOM 1410 O O . ASP A 1 182 ? -4.098 1.189 -16.242 1.00 87.06 182 ASP A O 1
ATOM 1414 N N . GLY A 1 183 ? -2.761 -0.340 -15.284 1.00 87.50 183 GLY A N 1
ATOM 1415 C CA . GLY A 1 183 ? -2.060 0.575 -14.386 1.00 87.50 183 GLY A CA 1
ATOM 1416 C C . GLY A 1 183 ? -2.930 1.204 -13.292 1.00 87.50 183 GLY A C 1
ATOM 1417 O O . GLY A 1 183 ? -2.457 2.085 -12.573 1.00 87.50 183 GLY A O 1
ATOM 1418 N N . VAL A 1 184 ? -4.187 0.777 -13.135 1.00 91.94 184 VAL A N 1
ATOM 1419 C CA . VAL A 1 184 ? -5.117 1.346 -12.141 1.00 91.94 184 VAL A CA 1
ATOM 1420 C C . VAL A 1 184 ? -5.533 0.348 -11.072 1.00 91.94 184 VAL A C 1
ATOM 1422 O O . VAL A 1 184 ? -6.140 0.741 -10.081 1.00 91.94 184 VAL A O 1
ATOM 1425 N N . ARG A 1 185 ? -5.192 -0.934 -11.215 1.00 94.25 185 ARG A N 1
ATOM 1426 C CA . ARG A 1 185 ? -5.466 -1.959 -10.199 1.00 94.25 185 ARG A CA 1
ATOM 1427 C C . ARG A 1 185 ? -4.178 -2.591 -9.706 1.00 94.25 185 ARG A C 1
ATOM 1429 O O . ARG A 1 185 ? -3.291 -2.895 -10.499 1.00 94.25 185 ARG A O 1
ATOM 1436 N N . ALA A 1 186 ? -4.101 -2.844 -8.406 1.00 95.50 186 ALA A N 1
ATOM 1437 C CA . ALA A 1 186 ? -2.990 -3.575 -7.815 1.00 95.50 186 ALA A CA 1
ATOM 1438 C C . ALA A 1 186 ? -3.452 -4.476 -6.673 1.00 95.50 186 ALA A C 1
ATOM 1440 O O . ALA A 1 186 ? -4.460 -4.215 -6.016 1.00 95.50 186 ALA A O 1
ATOM 1441 N N . THR A 1 187 ? -2.680 -5.527 -6.427 1.00 97.50 187 THR A N 1
ATOM 1442 C CA . THR A 1 187 ? -2.861 -6.440 -5.296 1.00 97.50 187 THR A CA 1
ATOM 1443 C C . THR A 1 187 ? -1.541 -6.657 -4.579 1.00 97.50 187 THR A C 1
ATOM 1445 O O . THR A 1 187 ? -0.492 -6.619 -5.223 1.00 97.50 187 THR A O 1
ATOM 1448 N N . ALA A 1 188 ? -1.585 -6.911 -3.274 1.00 97.06 188 ALA A N 1
ATOM 1449 C CA . ALA A 1 188 ? -0.407 -7.266 -2.503 1.00 97.06 188 ALA A CA 1
ATOM 1450 C C . ALA A 1 188 ? -0.701 -8.298 -1.411 1.00 97.06 188 ALA A C 1
ATOM 1452 O O . ALA A 1 188 ? -1.781 -8.273 -0.824 1.00 97.06 188 ALA A O 1
ATOM 1453 N N . GLU A 1 189 ? 0.260 -9.172 -1.119 1.00 96.88 189 GLU A N 1
ATOM 1454 C CA . GLU A 1 189 ? 0.120 -10.212 -0.094 1.00 96.88 189 GLU A CA 1
ATOM 1455 C C . GLU A 1 189 ? 1.446 -10.475 0.638 1.00 96.88 189 GLU A C 1
ATOM 1457 O O . GLU A 1 189 ? 2.497 -10.651 0.014 1.00 96.88 189 GLU A O 1
ATOM 1462 N N . GLY A 1 190 ? 1.400 -10.517 1.969 1.00 95.75 190 GLY A N 1
ATOM 1463 C CA . GLY A 1 190 ? 2.576 -10.762 2.801 1.00 95.75 190 GLY A CA 1
ATOM 1464 C C . GLY A 1 190 ? 2.289 -10.668 4.297 1.00 95.75 190 GLY A C 1
ATOM 1465 O O . GLY A 1 190 ? 1.138 -10.630 4.721 1.00 95.75 190 GLY A O 1
ATOM 1466 N N . VAL A 1 191 ? 3.357 -10.615 5.085 1.00 95.31 191 VAL A N 1
ATOM 1467 C CA . VAL A 1 191 ? 3.355 -10.374 6.529 1.00 95.31 191 VAL A CA 1
ATOM 1468 C C . VAL A 1 191 ? 4.215 -9.144 6.780 1.00 95.31 191 VAL A C 1
ATOM 1470 O O . VAL A 1 191 ? 5.406 -9.160 6.475 1.00 95.31 191 VAL A O 1
ATOM 1473 N N . ALA A 1 192 ? 3.622 -8.071 7.297 1.00 92.38 192 ALA A N 1
ATOM 1474 C CA . ALA A 1 192 ? 4.357 -6.871 7.688 1.00 92.38 192 ALA A CA 1
ATOM 1475 C C . ALA A 1 192 ? 4.838 -7.015 9.133 1.00 92.38 192 ALA A C 1
ATOM 1477 O O . ALA A 1 192 ? 4.015 -7.291 10.006 1.00 92.38 192 ALA A O 1
ATOM 1478 N N . ALA A 1 193 ? 6.128 -6.785 9.384 1.00 90.38 193 ALA A N 1
ATOM 1479 C CA . ALA A 1 193 ? 6.694 -6.802 10.728 1.00 90.38 193 ALA A CA 1
ATOM 1480 C C . ALA A 1 193 ? 7.125 -5.399 11.172 1.00 90.38 193 ALA A C 1
ATOM 1482 O O . ALA A 1 193 ? 7.481 -4.530 10.364 1.00 90.38 193 ALA A O 1
ATOM 1483 N N . THR A 1 194 ? 7.114 -5.165 12.482 1.00 82.38 194 THR A N 1
ATOM 1484 C CA . THR A 1 194 ? 7.707 -3.961 13.074 1.00 82.38 194 THR A CA 1
ATOM 1485 C C . THR A 1 194 ? 9.211 -3.933 12.823 1.00 82.38 194 THR A C 1
ATOM 1487 O O . THR A 1 194 ? 9.913 -4.936 12.934 1.00 82.38 194 THR A O 1
ATOM 1490 N N . ARG A 1 195 ? 9.744 -2.752 12.516 1.00 7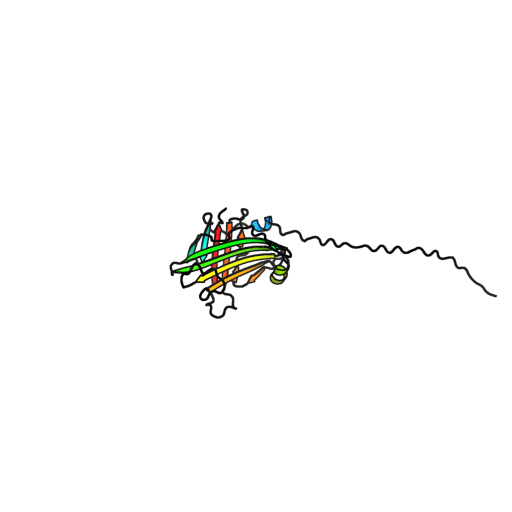0.75 195 ARG A N 1
ATOM 1491 C CA . ARG A 1 195 ? 11.180 -2.588 12.311 1.00 70.75 195 ARG A CA 1
ATOM 1492 C C . ARG A 1 195 ? 11.905 -2.600 13.660 1.00 70.75 195 ARG A C 1
ATOM 1494 O O . ARG A 1 195 ? 11.679 -1.715 14.478 1.00 70.75 195 ARG A O 1
ATOM 1501 N N . ASP A 1 196 ? 12.867 -3.509 13.835 1.00 56.94 196 ASP A N 1
ATOM 1502 C CA . ASP A 1 196 ? 13.689 -3.710 15.055 1.00 56.94 196 ASP A CA 1
ATOM 1503 C C . ASP A 1 196 ? 14.364 -2.450 15.653 1.00 56.94 196 ASP A C 1
ATOM 1505 O O . ASP A 1 196 ? 14.971 -2.508 16.721 1.00 56.94 196 ASP A O 1
ATOM 1509 N N . ARG A 1 197 ? 14.343 -1.308 14.957 1.00 53.88 197 ARG A N 1
ATOM 1510 C CA . ARG A 1 197 ? 15.055 -0.081 15.350 1.00 53.88 197 ARG A CA 1
ATOM 1511 C C . ARG A 1 197 ? 14.199 0.952 16.068 1.00 53.88 197 ARG A C 1
ATOM 1513 O O . ARG A 1 197 ? 14.763 1.940 16.537 1.00 53.88 197 ARG A O 1
ATOM 1520 N N . ASP A 1 198 ? 12.892 0.748 16.159 1.00 58.06 198 ASP A N 1
ATOM 1521 C CA . ASP A 1 198 ? 12.007 1.714 16.801 1.00 58.06 198 ASP A CA 1
ATOM 1522 C C . ASP A 1 198 ? 11.731 1.285 18.248 1.00 58.06 198 ASP A C 1
ATOM 1524 O O . ASP A 1 198 ? 10.807 0.533 18.553 1.00 58.06 198 ASP A O 1
ATOM 1528 N N . GLU A 1 199 ? 12.601 1.742 19.156 1.00 50.69 199 GLU A N 1
ATOM 1529 C CA . GLU A 1 199 ? 12.458 1.517 20.596 1.00 50.69 199 GLU A CA 1
ATOM 1530 C C . GLU A 1 199 ? 11.101 2.047 21.092 1.00 50.69 199 GLU A C 1
ATOM 1532 O O . GLU A 1 199 ? 10.785 3.226 20.931 1.00 50.69 199 GLU A O 1
ATOM 1537 N N . GLY A 1 200 ? 10.314 1.181 21.736 1.00 54.41 200 GLY A N 1
ATOM 1538 C CA . GLY A 1 200 ? 9.051 1.552 22.384 1.00 54.41 200 GLY A CA 1
ATOM 1539 C C . GLY A 1 200 ? 7.776 1.116 21.660 1.00 54.41 200 GLY A C 1
ATOM 1540 O O . GLY A 1 200 ? 6.699 1.312 22.217 1.00 54.41 200 GLY A O 1
ATOM 1541 N N . PHE A 1 201 ? 7.880 0.489 20.486 1.00 58.34 201 PHE A N 1
ATOM 1542 C CA . PHE A 1 201 ? 6.735 -0.115 19.802 1.00 58.34 201 PHE A CA 1
ATOM 1543 C C . PHE A 1 201 ? 6.575 -1.588 20.174 1.00 58.34 201 PHE A C 1
ATOM 1545 O O . PHE A 1 201 ? 7.565 -2.300 20.364 1.00 58.34 201 PHE A O 1
ATOM 1552 N N . GLN A 1 202 ? 5.328 -2.048 20.303 1.00 58.94 202 GLN A N 1
ATOM 1553 C CA . GLN A 1 202 ? 5.066 -3.478 20.419 1.00 58.94 202 GLN A CA 1
ATOM 1554 C C . GLN A 1 202 ? 5.332 -4.114 19.052 1.00 58.94 202 GLN A C 1
ATOM 1556 O O . GLN A 1 202 ? 4.759 -3.654 18.064 1.00 58.94 202 GLN A O 1
ATOM 1561 N N . PRO A 1 203 ? 6.204 -5.131 18.964 1.00 62.28 203 PRO A N 1
ATOM 1562 C CA . PRO A 1 203 ? 6.377 -5.856 17.721 1.00 62.28 203 PRO A CA 1
ATOM 1563 C C . PRO A 1 203 ? 5.047 -6.503 17.336 1.00 62.28 203 PRO A C 1
ATOM 1565 O O . PRO A 1 203 ? 4.425 -7.185 18.154 1.00 62.28 203 PRO A O 1
ATOM 1568 N N . PHE A 1 204 ? 4.628 -6.298 16.095 1.00 72.75 204 PHE A N 1
ATOM 1569 C CA . PHE A 1 204 ? 3.536 -7.040 15.493 1.00 72.75 204 PHE A CA 1
ATOM 1570 C C . PHE A 1 204 ? 3.962 -7.585 14.137 1.00 72.75 204 PHE A C 1
ATOM 1572 O O . PHE A 1 204 ? 4.598 -6.884 13.349 1.00 72.75 204 PHE A O 1
ATOM 1579 N N . ASP A 1 205 ? 3.571 -8.831 13.896 1.00 87.88 205 ASP A N 1
ATOM 1580 C CA . ASP A 1 205 ? 3.586 -9.477 12.594 1.00 87.88 205 ASP A CA 1
ATOM 1581 C C . ASP A 1 205 ? 2.128 -9.538 12.140 1.00 87.88 205 ASP A C 1
ATOM 1583 O O . ASP A 1 205 ? 1.292 -10.115 12.838 1.00 87.88 205 ASP A O 1
ATOM 1587 N N . LEU A 1 206 ? 1.804 -8.886 11.024 1.00 90.19 206 LEU A N 1
ATOM 1588 C CA . LEU A 1 206 ? 0.441 -8.834 10.493 1.00 90.19 206 LEU A CA 1
ATOM 1589 C C . LEU A 1 206 ? 0.411 -9.383 9.076 1.00 90.19 206 LEU A C 1
ATOM 1591 O O . LEU A 1 206 ? 0.923 -8.750 8.144 1.00 90.19 206 LEU A O 1
ATOM 1595 N N . ALA A 1 207 ? -0.220 -10.542 8.914 1.00 94.94 207 ALA A N 1
ATOM 1596 C CA . ALA A 1 207 ? -0.570 -11.079 7.615 1.00 94.94 207 ALA A CA 1
ATOM 1597 C C . ALA A 1 207 ? -1.627 -10.185 6.961 1.00 94.94 207 ALA A C 1
ATOM 1599 O O . ALA A 1 207 ? -2.644 -9.850 7.576 1.00 94.94 207 ALA A O 1
ATOM 1600 N N . PHE A 1 208 ? -1.392 -9.814 5.703 1.00 96.44 208 PHE A N 1
ATOM 1601 C CA . PHE A 1 208 ? -2.297 -8.972 4.938 1.00 96.44 208 PHE A CA 1
ATOM 1602 C C . PHE A 1 208 ? -2.548 -9.499 3.522 1.00 96.44 208 PHE A C 1
ATOM 1604 O O . PHE A 1 208 ? -1.658 -10.042 2.863 1.00 96.44 208 PHE A O 1
ATOM 1611 N N . ARG A 1 209 ? -3.762 -9.243 3.023 1.00 98.06 209 ARG A N 1
ATOM 1612 C CA . ARG A 1 209 ? -4.142 -9.357 1.605 1.00 98.06 209 ARG A CA 1
ATOM 1613 C C . ARG A 1 209 ? -4.787 -8.044 1.179 1.00 98.06 209 ARG A C 1
ATOM 1615 O O . ARG A 1 209 ? -5.859 -7.698 1.660 1.00 98.06 209 ARG A O 1
ATOM 1622 N N . LEU A 1 210 ? -4.145 -7.294 0.294 1.00 98.19 210 LEU A N 1
ATOM 1623 C CA . LEU A 1 210 ? -4.568 -5.961 -0.135 1.00 98.19 210 LEU A CA 1
ATOM 1624 C C . LEU A 1 210 ? -4.976 -5.978 -1.610 1.00 98.19 210 LEU A C 1
ATOM 1626 O O . LEU A 1 210 ? -4.252 -6.503 -2.452 1.00 98.19 210 LEU A O 1
ATOM 1630 N N . ALA A 1 211 ? -6.090 -5.331 -1.933 1.00 98.25 211 ALA A N 1
ATOM 1631 C CA . ALA A 1 211 ? -6.489 -4.981 -3.290 1.00 98.25 211 ALA A CA 1
ATOM 1632 C C . ALA A 1 211 ? -6.846 -3.495 -3.368 1.00 98.25 211 ALA A C 1
ATOM 1634 O O . ALA A 1 211 ? -7.540 -2.954 -2.505 1.00 98.25 211 ALA A O 1
ATOM 1635 N N . VAL A 1 212 ? -6.391 -2.833 -4.428 1.00 97.81 212 VAL A N 1
ATOM 1636 C CA . VAL A 1 212 ? -6.628 -1.409 -4.673 1.00 97.81 212 VAL A CA 1
ATOM 1637 C C . VAL A 1 212 ? -7.092 -1.197 -6.105 1.00 97.81 212 VAL A C 1
ATOM 1639 O O . VAL A 1 212 ? -6.556 -1.806 -7.032 1.00 97.81 212 VAL A O 1
ATOM 1642 N N . HIS A 1 213 ? -8.051 -0.290 -6.282 1.00 97.00 213 HIS A N 1
ATOM 1643 C CA . HIS A 1 213 ? -8.504 0.181 -7.582 1.00 97.00 213 HIS A CA 1
ATOM 1644 C C . HIS A 1 213 ? -8.492 1.715 -7.601 1.00 97.00 213 HIS A C 1
ATOM 1646 O O . HIS A 1 213 ? -9.333 2.372 -6.988 1.00 97.00 213 HIS A O 1
ATOM 1652 N N . CYS A 1 214 ? -7.516 2.300 -8.289 1.00 95.06 214 CYS A N 1
ATOM 1653 C CA . CYS A 1 214 ? -7.383 3.742 -8.458 1.00 95.06 214 CYS A CA 1
ATOM 1654 C C . CYS A 1 214 ? -8.559 4.331 -9.252 1.00 95.06 214 CYS A C 1
ATOM 1656 O O . CYS A 1 214 ? -9.091 3.668 -10.146 1.00 95.06 214 CYS A O 1
ATOM 1658 N N . PRO A 1 215 ? -8.970 5.578 -8.960 1.00 91.06 215 PRO A N 1
ATOM 1659 C CA . PRO A 1 215 ? -9.885 6.299 -9.832 1.00 91.06 215 PRO A CA 1
ATOM 1660 C C . PRO A 1 215 ? -9.158 6.635 -11.144 1.00 91.06 215 PRO A C 1
ATOM 1662 O O . PRO A 1 215 ? -8.054 7.175 -11.112 1.00 91.06 215 PRO A O 1
ATOM 1665 N N . SER A 1 216 ? -9.761 6.278 -12.279 1.00 79.00 216 SER A N 1
ATOM 1666 C CA . SER A 1 216 ? -9.264 6.581 -13.631 1.00 79.00 216 SER A CA 1
ATOM 1667 C C . SER A 1 216 ? -9.242 8.073 -13.945 1.00 79.00 216 SER A C 1
ATOM 1669 O O . SER A 1 216 ? -10.243 8.733 -13.570 1.00 79.00 216 SER A O 1
#

Radius of gyration: 27.92 Å; chains: 1; bounding box: 110×29×70 Å

pLDDT: mean 76.36, std 19.43, range [35.09, 98.25]

Sequence (216 aa):
MTTHTRAPRTIVAPFAVAAALLLGVVAAEPHPDRAAFFSEPLHDIEIPDAGRFGIEIEGERYEGDVRGICSADLASDVEGGFMDAFVARGDWSDDDGRAWAFEVTRNVSDMEAMRRRSGPGHESDRVWLHVREDGNRSRVTSRGNEGTEYGDVWVYRVDPGDDEIRVDNGEAVLPMVRVAEDGVRATAEGVAATRDRDEGFQPFDLAFRLAVHCPS

Foldseek 3Di:
DDDDDDDDDDDDDDPPPPPPPPPPPPPPDPAPDPCVQAVDDADPDDADDAQKKWKAKPNDIDIDGKDDDAWQAPWDPDVAWTKGKGWTKDWDADPLLKIKMKIWMWMWMQHVVQCVVQNGGWIKTKMKMKIANNNPNVCRPPPPDPRIFMFMWMWGDRDPVDPDIDIPQFFADPVQKHAHPVRFKIKGWTWTWGDPPDPPDDIDTITMIMIGGYHD

Secondary structure (DSSP, 8-state):
---------------------------PPPPP-HHHHT-SPPPS-PPPPTTEEEEEETTEEEEEEEEEEEESB----BTTB-EEEEEEEEEEE-TTS-EEEEEEEEEEE--HHHHHHH-SSEEEEEEEEEEETT--TTTTT-TT-TTEEEEEEEEEESSBTB--EEEESEEEEEEEEEE-TTSSEEEEEEEEE--TT-TTPPP-EEEEEEEEE---